Protein AF-A0A151JLS7-F1 (afdb_monomer_lite)

pLDDT: mean 84.18, std 15.26, range [29.48, 98.56]

Sequence (219 aa):
VNKLPIDERISISNHSIPVLNNLASCSLHCTEVDRSLLQLAKDTRVFLRDMNDRVIFTRADKGNVTVALDRQMYISKVNMAALVSSVSYILDVFNSQHSRLQFTMEVGGDRLNFLDVTVIRDNELIEFDWYHKPTFSGRYLNFWSQHTVSQKIGTIAGLVDRVILLSIPKFHFDNLCFVINVLLENDYPLSFIFENINNRLKNIIMARRRGLLVIIALI

Radius of gyration: 26.53 Å; chains: 1; bounding box: 83×54×56 Å

Foldseek 3Di:
DDDDDPVVVVVCCVVVVVVVVVVVVPPVPCPPVNVVVVVVVVVVVVVCVVCVQFWDWDQDPDDRDIDIDGPVVVVVVVVCCVPPVNVVVVQVVVCVPDVVDHDDDDDDDQWDDDDQWIWGNDPPDTFIAGDDDPPDDLDDQAPPDPDDVVVVLVRLLVQLCCLVPGGDPVCSVVSLVVSLVSNVVSVDDNVNNVVSSVVSVVVVVVVVVVVVVVVVVVD

Organism: NCBI:txid471704

Structure (mmCIF, N/CA/C/O backbone):
data_AF-A0A151JLS7-F1
#
_entry.id   AF-A0A151JLS7-F1
#
loop_
_atom_site.group_PDB
_atom_site.id
_atom_site.type_symbol
_atom_site.label_atom_id
_atom_site.label_alt_id
_atom_site.label_comp_id
_atom_site.label_asym_id
_atom_site.label_entity_id
_atom_site.label_seq_id
_atom_site.pdbx_PDB_ins_code
_atom_site.Cartn_x
_atom_site.Cartn_y
_atom_site.Cartn_z
_atom_site.occupancy
_atom_site.B_iso_or_equiv
_atom_site.auth_seq_id
_atom_site.auth_comp_id
_atom_site.auth_asym_id
_atom_site.auth_atom_id
_atom_site.pdbx_PDB_model_num
ATOM 1 N N . VAL A 1 1 ? 41.051 -1.445 9.753 1.00 44.53 1 VAL A N 1
ATOM 2 C CA . VAL A 1 1 ? 40.326 -0.343 9.076 1.00 44.53 1 VAL A CA 1
ATOM 3 C C . VAL A 1 1 ? 41.363 0.621 8.530 1.00 44.53 1 VAL A C 1
ATOM 5 O O . VAL A 1 1 ? 42.102 1.198 9.322 1.00 44.53 1 VAL A O 1
ATOM 8 N N . ASN A 1 2 ? 41.496 0.702 7.203 1.00 54.53 2 ASN A N 1
ATOM 9 C CA . ASN A 1 2 ? 42.541 1.492 6.554 1.00 54.53 2 ASN A CA 1
ATOM 10 C C . ASN A 1 2 ? 42.285 2.980 6.775 1.00 54.53 2 ASN A C 1
ATOM 12 O O . ASN A 1 2 ? 41.279 3.545 6.357 1.00 54.53 2 ASN A O 1
ATOM 16 N N . LYS A 1 3 ? 43.208 3.582 7.510 1.00 63.84 3 LYS A N 1
ATOM 17 C CA . LYS A 1 3 ? 43.247 4.994 7.848 1.00 63.84 3 LYS A CA 1
ATOM 18 C C . LYS A 1 3 ? 43.647 5.751 6.569 1.00 63.84 3 LYS A C 1
ATOM 20 O O . LYS A 1 3 ? 44.697 5.444 6.019 1.00 63.84 3 LYS A O 1
ATOM 25 N N . LEU A 1 4 ? 42.825 6.702 6.104 1.00 71.62 4 LEU A N 1
ATOM 26 C CA . LEU A 1 4 ? 43.073 7.492 4.879 1.00 71.62 4 LEU A CA 1
ATOM 27 C C . LEU A 1 4 ? 44.498 8.092 4.852 1.00 71.62 4 LEU A C 1
ATOM 29 O O . LEU A 1 4 ? 45.003 8.433 5.928 1.00 71.62 4 LEU A O 1
ATOM 33 N N . PRO A 1 5 ? 45.146 8.251 3.689 1.00 83.38 5 PRO A N 1
ATOM 34 C CA . PRO A 1 5 ? 46.442 8.927 3.575 1.00 83.38 5 PRO A CA 1
ATOM 35 C C . PRO A 1 5 ? 46.438 10.304 4.259 1.00 83.38 5 PRO A C 1
ATOM 37 O O . PRO A 1 5 ? 45.412 10.988 4.283 1.00 83.38 5 PRO A O 1
ATOM 40 N N . ILE A 1 6 ? 47.563 10.702 4.866 1.00 79.50 6 ILE A N 1
ATOM 41 C CA . ILE A 1 6 ? 47.672 11.969 5.619 1.00 79.50 6 ILE A CA 1
ATOM 42 C C . ILE A 1 6 ? 47.308 13.168 4.737 1.00 79.50 6 ILE A C 1
ATOM 44 O O . ILE A 1 6 ? 46.572 14.051 5.169 1.00 79.50 6 ILE A O 1
ATOM 48 N N . ASP A 1 7 ? 47.747 13.136 3.489 1.00 80.31 7 ASP A N 1
ATOM 49 C CA . ASP A 1 7 ? 47.612 14.217 2.517 1.00 80.31 7 ASP A CA 1
ATOM 50 C C . ASP A 1 7 ? 46.134 14.455 2.167 1.00 80.31 7 ASP A C 1
ATOM 52 O O . ASP A 1 7 ? 45.655 15.590 2.140 1.00 80.31 7 ASP A O 1
ATOM 56 N N . GLU A 1 8 ? 45.368 13.370 2.018 1.00 76.88 8 GLU A N 1
ATOM 57 C CA . GLU A 1 8 ? 43.921 13.421 1.803 1.00 76.88 8 GLU A CA 1
ATOM 58 C C . GLU A 1 8 ? 43.179 13.932 3.041 1.00 76.88 8 GLU A C 1
ATOM 60 O O . GLU A 1 8 ? 42.250 14.726 2.917 1.00 76.88 8 GLU A O 1
ATOM 65 N N . ARG A 1 9 ? 43.601 13.550 4.253 1.00 74.81 9 ARG A N 1
ATOM 66 C CA . ARG A 1 9 ? 42.980 14.061 5.490 1.00 74.81 9 ARG A CA 1
ATOM 67 C C . ARG A 1 9 ? 43.246 15.540 5.719 1.00 74.81 9 ARG A C 1
ATOM 69 O O . ARG A 1 9 ? 42.362 16.234 6.224 1.00 74.81 9 ARG A O 1
ATOM 76 N N . ILE A 1 10 ? 44.435 16.014 5.356 1.00 78.94 10 ILE A N 1
ATOM 77 C CA . ILE A 1 10 ? 44.791 17.433 5.409 1.00 78.94 10 ILE A CA 1
ATOM 78 C C . ILE A 1 10 ? 43.960 18.198 4.379 1.00 78.94 10 ILE A C 1
ATOM 80 O O . ILE A 1 10 ? 43.354 19.206 4.725 1.00 78.94 10 ILE A O 1
ATOM 84 N N . SER A 1 11 ? 43.849 17.684 3.151 1.00 82.25 11 SER A N 1
ATOM 85 C CA . SER A 1 11 ? 43.014 18.280 2.101 1.00 82.25 11 SER A CA 1
ATOM 86 C C . SER A 1 11 ? 41.542 18.374 2.518 1.00 82.25 11 SER A C 1
ATOM 88 O O . SER A 1 11 ? 40.943 19.448 2.451 1.00 82.25 11 SER A O 1
ATOM 90 N N . ILE A 1 12 ? 40.983 17.284 3.059 1.00 77.62 12 ILE A N 1
ATOM 91 C CA . ILE A 1 12 ? 39.609 17.248 3.573 1.00 77.62 12 ILE A CA 1
ATOM 92 C C . ILE A 1 12 ? 39.439 18.263 4.700 1.00 77.62 12 ILE A C 1
ATOM 94 O O . ILE A 1 12 ? 38.499 19.050 4.651 1.00 77.62 12 ILE A O 1
ATOM 98 N N . SER A 1 13 ? 40.340 18.292 5.686 1.00 75.19 13 SER A N 1
ATOM 99 C CA . SER A 1 13 ? 40.274 19.249 6.802 1.00 75.19 13 SER A CA 1
ATOM 100 C C . SER A 1 13 ? 40.328 20.693 6.304 1.00 75.19 13 SER A C 1
ATOM 102 O O . SER A 1 13 ? 39.493 21.507 6.683 1.00 75.19 13 SER A O 1
ATOM 104 N N . ASN A 1 14 ? 41.238 20.996 5.379 1.00 80.06 14 ASN A N 1
ATOM 105 C CA . ASN A 1 14 ? 41.402 22.335 4.821 1.00 80.06 14 ASN A CA 1
ATOM 106 C C . ASN A 1 14 ? 40.185 22.795 4.006 1.00 80.06 14 ASN A C 1
ATOM 108 O O . ASN A 1 14 ? 39.904 23.989 3.974 1.00 80.06 14 ASN A O 1
ATOM 112 N N . HIS A 1 15 ? 39.449 21.877 3.373 1.00 79.25 15 HIS A N 1
ATOM 113 C CA . HIS A 1 15 ? 38.218 22.202 2.644 1.00 79.25 15 HIS A CA 1
ATOM 114 C C . HIS A 1 15 ? 36.977 22.259 3.540 1.00 79.25 15 HIS A C 1
ATOM 116 O O . HIS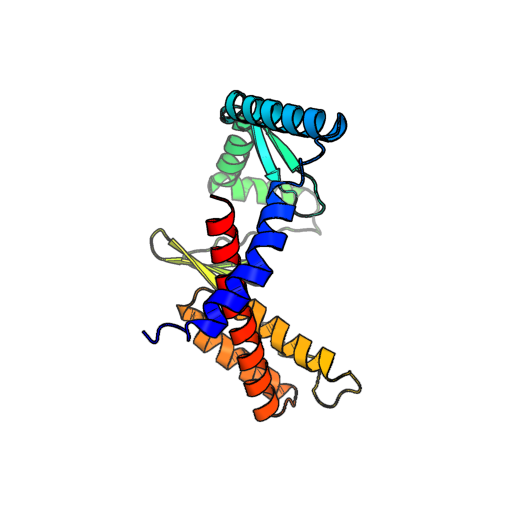 A 1 15 ? 36.088 23.080 3.326 1.00 79.25 15 HIS A O 1
ATOM 122 N N . SER A 1 16 ? 36.897 21.389 4.545 1.00 74.38 16 SER A N 1
ATOM 123 C CA . SER A 1 16 ? 35.709 21.257 5.394 1.00 74.38 16 SER A CA 1
ATOM 124 C C . SER A 1 16 ? 35.690 22.250 6.551 1.00 74.38 16 SER A C 1
ATOM 126 O O . SER A 1 16 ? 34.618 22.754 6.877 1.00 74.38 16 SER A O 1
ATOM 128 N N . ILE A 1 17 ? 36.843 22.608 7.128 1.00 77.44 17 ILE A N 1
ATOM 129 C CA . ILE A 1 17 ? 36.923 23.569 8.239 1.00 77.44 17 ILE A CA 1
ATOM 130 C C . ILE A 1 17 ? 36.352 24.948 7.862 1.00 77.44 17 ILE A C 1
ATOM 132 O O . ILE A 1 17 ? 35.554 25.463 8.638 1.00 77.44 17 ILE A O 1
ATOM 136 N N . PRO A 1 18 ? 36.649 25.551 6.694 1.00 75.94 18 PRO A N 1
ATOM 137 C CA . PRO A 1 18 ? 36.047 26.828 6.302 1.00 75.94 18 PRO A CA 1
ATOM 138 C C . PRO A 1 18 ? 34.531 26.745 6.095 1.00 75.94 18 PRO A C 1
ATOM 140 O O . PRO A 1 18 ? 33.821 27.688 6.423 1.00 75.94 18 PRO A O 1
ATOM 143 N N . VAL A 1 19 ? 34.023 25.620 5.579 1.00 73.25 19 VAL A N 1
ATOM 144 C CA . VAL A 1 19 ? 32.582 25.393 5.366 1.00 73.25 19 VAL A CA 1
ATOM 145 C C . VAL A 1 19 ? 31.857 25.218 6.700 1.00 73.25 19 VAL A C 1
ATOM 147 O O . VAL A 1 19 ? 30.816 25.830 6.918 1.00 73.25 19 VAL A O 1
ATOM 150 N N . LEU A 1 20 ? 32.428 24.430 7.614 1.00 70.94 20 LEU A N 1
ATOM 151 C CA . LEU A 1 20 ? 31.899 24.223 8.963 1.00 70.94 20 LEU A CA 1
ATOM 152 C C . LEU A 1 20 ? 31.971 25.500 9.799 1.00 70.94 20 LEU A C 1
ATOM 154 O O . LEU A 1 20 ? 31.007 25.838 10.480 1.00 70.94 20 LEU A O 1
ATOM 158 N N . ASN A 1 21 ? 33.074 26.243 9.700 1.00 69.19 21 ASN A N 1
ATOM 159 C CA . ASN A 1 21 ? 33.205 27.535 10.356 1.00 69.19 21 ASN A CA 1
ATOM 160 C C . ASN A 1 21 ? 32.227 28.546 9.768 1.00 69.19 21 ASN A C 1
ATOM 162 O O . ASN A 1 21 ? 31.627 29.250 10.557 1.00 69.19 21 ASN A O 1
ATOM 166 N N . ASN A 1 22 ? 31.981 28.569 8.451 1.00 64.62 22 ASN A N 1
ATOM 167 C CA . ASN A 1 22 ? 30.927 29.404 7.861 1.00 64.62 22 ASN A CA 1
ATOM 168 C C . ASN A 1 22 ? 29.521 28.994 8.314 1.00 64.62 22 ASN A C 1
ATOM 170 O O . ASN A 1 22 ? 28.693 29.864 8.534 1.00 64.62 22 ASN A O 1
ATOM 174 N N . LEU A 1 23 ? 29.239 27.702 8.497 1.00 60.53 23 LEU A N 1
ATOM 175 C CA . LEU A 1 23 ? 27.959 27.233 9.048 1.00 60.53 23 LEU A CA 1
ATOM 176 C C . LEU A 1 23 ? 27.781 27.626 10.522 1.00 60.53 23 LEU A C 1
ATOM 178 O O . LEU A 1 23 ? 26.672 27.945 10.936 1.00 60.53 23 LEU A O 1
ATOM 182 N N . ALA A 1 24 ? 28.862 27.615 11.306 1.00 59.28 24 ALA A N 1
ATOM 183 C CA . ALA A 1 24 ? 28.855 28.013 12.713 1.00 59.28 24 ALA A CA 1
ATOM 184 C C . ALA A 1 24 ? 28.931 29.541 12.911 1.00 59.28 24 ALA A C 1
ATOM 186 O O . ALA A 1 24 ? 28.412 30.061 13.896 1.00 59.28 24 ALA A O 1
ATOM 187 N N . SER A 1 25 ? 29.575 30.261 11.985 1.00 54.53 25 SER A N 1
ATOM 188 C CA . SER A 1 25 ? 29.709 31.722 11.962 1.00 54.53 25 SER A CA 1
ATOM 189 C C . SER A 1 25 ? 28.617 32.407 11.154 1.00 54.53 25 SER A C 1
ATOM 191 O O . SER A 1 25 ? 28.509 33.633 11.210 1.00 54.53 25 SER A O 1
ATOM 193 N N . CYS A 1 26 ? 27.780 31.648 10.439 1.00 50.06 26 CYS A N 1
ATOM 194 C CA . CYS A 1 26 ? 26.399 32.030 10.226 1.00 50.06 26 CYS A CA 1
ATOM 195 C C . CYS A 1 26 ? 25.822 32.206 11.626 1.00 50.06 26 CYS A C 1
ATOM 197 O O . CYS A 1 26 ? 25.285 31.274 12.223 1.00 50.06 26 CYS A O 1
ATOM 199 N N . SER A 1 27 ? 25.924 33.426 12.159 1.00 53.22 27 SER A N 1
ATOM 200 C CA . SER A 1 27 ? 24.904 33.886 13.071 1.00 53.22 27 SER A CA 1
ATOM 201 C C . SER A 1 27 ? 23.613 33.559 12.338 1.00 53.22 27 SER A C 1
ATOM 203 O O . SER A 1 27 ? 23.359 34.065 11.244 1.00 53.22 27 SER A O 1
ATOM 205 N N . LEU A 1 28 ? 22.855 32.591 12.857 1.00 55.06 28 LEU A N 1
ATOM 206 C CA . LEU A 1 28 ? 21.444 32.504 12.542 1.00 55.06 28 LEU A CA 1
ATOM 207 C C . LEU A 1 28 ? 20.978 33.921 12.803 1.00 55.06 28 LEU A C 1
ATOM 209 O O . LEU A 1 28 ? 20.945 34.348 13.961 1.00 55.06 28 LEU A O 1
ATOM 213 N N . HIS A 1 29 ? 20.805 34.696 11.736 1.00 52.62 29 HIS A N 1
ATOM 214 C CA . HIS A 1 29 ? 20.367 36.064 11.838 1.00 52.62 29 HIS A CA 1
ATOM 215 C C . HIS A 1 29 ? 18.919 35.893 12.249 1.00 52.62 29 HIS A C 1
ATOM 217 O O . HIS A 1 29 ? 18.042 35.773 11.408 1.00 52.62 29 HIS A O 1
ATOM 223 N N . CYS A 1 30 ? 18.721 35.695 13.552 1.00 56.03 30 CYS A N 1
ATOM 224 C CA . CYS A 1 30 ? 17.456 35.363 14.153 1.00 56.03 30 CYS A CA 1
ATOM 225 C C . CYS A 1 30 ? 16.689 36.662 14.053 1.00 56.03 30 CYS A C 1
ATOM 227 O O . CYS A 1 30 ? 16.862 37.581 14.863 1.00 56.03 30 CYS A O 1
ATOM 229 N N . THR A 1 31 ? 15.973 36.775 12.942 1.00 74.88 31 THR A N 1
ATOM 230 C CA . THR A 1 31 ? 15.123 37.905 12.649 1.00 74.88 31 THR A CA 1
ATOM 231 C C . THR A 1 31 ? 14.108 38.021 13.782 1.00 74.88 31 THR A C 1
ATOM 233 O O . THR A 1 31 ? 13.887 37.083 14.557 1.00 74.88 31 THR A O 1
ATOM 236 N N . GLU A 1 32 ? 13.469 39.176 13.923 1.00 79.19 32 GLU A N 1
ATOM 237 C CA . GLU A 1 32 ? 12.375 39.295 14.893 1.00 79.19 32 GLU A CA 1
ATOM 238 C C . GLU A 1 32 ? 11.287 38.236 14.648 1.00 79.19 32 GLU A C 1
ATOM 240 O O . GLU A 1 32 ? 10.713 37.712 15.603 1.00 79.19 32 GLU A O 1
ATOM 245 N N . VAL A 1 33 ? 11.099 37.838 13.383 1.00 79.06 33 VAL A N 1
ATOM 246 C CA . VAL A 1 33 ? 10.224 36.732 12.979 1.00 79.06 33 VAL A CA 1
ATOM 247 C C . VAL A 1 33 ? 10.700 35.405 13.569 1.00 79.06 33 VAL A C 1
ATOM 249 O O . VAL A 1 33 ? 9.903 34.704 14.183 1.00 79.06 33 VAL A O 1
ATOM 252 N N . ASP A 1 34 ? 11.987 35.073 13.472 1.00 78.00 34 ASP A N 1
ATOM 253 C CA . ASP A 1 34 ? 12.523 33.820 14.022 1.00 78.00 34 ASP A CA 1
ATOM 254 C C . ASP A 1 34 ? 12.398 33.758 15.548 1.00 78.00 34 ASP A C 1
ATOM 256 O O . ASP A 1 34 ? 12.033 32.718 16.098 1.00 78.00 34 ASP A O 1
ATOM 260 N N . ARG A 1 35 ? 12.641 34.873 16.253 1.00 80.81 35 ARG A N 1
ATOM 261 C CA . ARG A 1 35 ? 12.417 34.929 17.710 1.00 80.81 35 ARG A CA 1
ATOM 262 C C . ARG A 1 35 ? 10.947 34.751 18.053 1.00 80.81 35 ARG A C 1
ATOM 264 O O . ARG A 1 35 ? 10.640 34.038 19.005 1.00 80.81 35 ARG A O 1
ATOM 271 N N . SER A 1 36 ? 10.056 35.371 17.280 1.00 87.50 36 SER A N 1
ATOM 272 C CA . SER A 1 36 ? 8.612 35.219 17.447 1.00 87.50 36 SER A CA 1
ATOM 273 C C . SER A 1 36 ? 8.185 33.766 17.234 1.00 87.50 36 SER A C 1
ATOM 275 O O . SER A 1 36 ? 7.510 33.197 18.086 1.00 87.50 36 SER A O 1
ATOM 277 N N . LEU A 1 37 ? 8.668 33.115 16.173 1.00 83.38 37 LEU A N 1
ATOM 278 C CA . LEU A 1 37 ? 8.404 31.703 15.890 1.00 83.38 37 LEU A CA 1
ATOM 279 C C . LEU A 1 37 ? 8.951 30.776 16.982 1.00 83.38 37 LEU A C 1
ATOM 281 O O . LEU A 1 37 ? 8.256 29.857 17.411 1.00 83.38 37 LEU A O 1
ATOM 285 N N . LEU A 1 38 ? 10.168 31.024 17.474 1.00 82.56 38 LEU A N 1
ATOM 286 C CA . LEU A 1 38 ? 10.755 30.261 18.579 1.00 82.56 38 LEU A CA 1
ATOM 287 C C . LEU A 1 38 ? 9.957 30.429 19.873 1.00 82.56 38 LEU A C 1
ATOM 289 O O . LEU A 1 38 ? 9.787 29.459 20.615 1.00 82.56 38 LEU A O 1
ATOM 293 N N . GLN A 1 39 ? 9.467 31.637 20.149 1.00 89.12 39 GLN A N 1
ATOM 294 C CA . GLN A 1 39 ? 8.625 31.892 21.311 1.00 89.12 39 GLN A CA 1
ATOM 295 C C . GLN A 1 39 ? 7.274 31.185 21.172 1.00 89.12 39 GLN A C 1
ATOM 297 O O . GLN A 1 39 ? 6.899 30.429 22.062 1.00 89.12 39 GLN A O 1
ATOM 302 N N . LEU A 1 40 ? 6.616 31.304 20.016 1.00 87.62 40 LEU A N 1
ATOM 303 C CA . LEU A 1 40 ? 5.377 30.585 19.710 1.00 87.62 40 LEU A CA 1
ATOM 304 C C . LEU A 1 40 ? 5.548 29.066 19.841 1.00 87.62 40 LEU A C 1
ATOM 306 O O . LEU A 1 40 ? 4.674 28.390 20.381 1.00 87.62 40 LEU A O 1
ATOM 310 N N . ALA A 1 41 ? 6.680 28.514 19.400 1.00 85.88 41 ALA A N 1
ATOM 311 C CA . ALA A 1 41 ? 6.980 27.093 19.548 1.00 85.88 41 ALA A CA 1
ATOM 312 C C . ALA A 1 41 ? 7.138 26.681 21.023 1.00 85.88 41 ALA A C 1
ATOM 314 O O . ALA A 1 41 ? 6.630 25.630 21.429 1.00 85.88 41 ALA A O 1
ATOM 315 N N . LYS A 1 42 ? 7.809 27.505 21.843 1.00 89.62 42 LYS A N 1
ATOM 316 C CA . LYS A 1 42 ? 7.925 27.282 23.295 1.00 89.62 42 LYS A CA 1
ATOM 317 C C . LYS A 1 42 ? 6.559 27.330 23.973 1.00 89.62 42 LYS A C 1
ATOM 319 O O . LYS A 1 42 ? 6.227 26.403 24.711 1.00 89.62 42 LYS A O 1
ATOM 324 N N . ASP A 1 43 ? 5.766 28.353 23.676 1.00 91.12 43 ASP A N 1
ATOM 325 C CA . ASP A 1 43 ? 4.436 28.551 24.253 1.00 91.12 43 ASP A CA 1
ATOM 326 C C . ASP A 1 43 ? 3.499 27.404 23.861 1.00 91.12 43 ASP A C 1
ATOM 328 O O . ASP A 1 43 ? 2.806 26.844 24.707 1.00 91.12 43 ASP A O 1
ATOM 332 N N . THR A 1 44 ? 3.566 26.958 22.604 1.00 85.69 44 THR A N 1
ATOM 333 C CA . THR A 1 44 ? 2.820 25.788 22.120 1.00 85.69 44 THR A CA 1
ATOM 334 C C . THR A 1 44 ? 3.213 24.525 22.881 1.00 85.69 44 THR A C 1
ATOM 336 O O . THR A 1 44 ? 2.350 23.745 23.271 1.00 85.69 44 THR A O 1
ATOM 339 N N . ARG A 1 45 ? 4.507 24.304 23.146 1.00 84.88 45 ARG A N 1
ATOM 340 C CA . ARG A 1 45 ? 4.965 23.129 23.902 1.00 84.88 45 ARG A CA 1
ATOM 341 C C . ARG A 1 45 ? 4.458 23.140 25.345 1.00 84.88 45 ARG A C 1
ATOM 343 O O . ARG A 1 45 ? 4.094 22.085 25.862 1.00 84.88 45 ARG A O 1
ATOM 350 N N . VAL A 1 46 ? 4.433 24.311 25.981 1.00 89.69 46 VAL A N 1
ATOM 351 C CA . VAL A 1 46 ? 3.862 24.496 27.324 1.00 89.69 46 VAL A CA 1
ATOM 352 C C . VAL A 1 46 ? 2.363 24.214 27.299 1.00 89.69 46 VAL A C 1
ATOM 354 O O . VAL A 1 46 ? 1.894 23.360 28.043 1.00 89.69 46 VAL A O 1
ATOM 357 N N . PHE A 1 47 ? 1.639 24.832 26.369 1.00 87.75 47 PHE A N 1
ATOM 358 C CA . PHE A 1 47 ? 0.208 24.624 26.176 1.00 87.75 47 PHE A CA 1
ATOM 359 C C . PHE A 1 47 ? -0.154 23.146 25.960 1.00 87.75 47 PHE A C 1
ATOM 361 O O . PHE A 1 47 ? -1.055 22.629 26.615 1.00 87.75 47 PHE A O 1
ATOM 368 N N . LEU A 1 48 ? 0.573 22.438 25.088 1.00 82.94 48 LEU A N 1
ATOM 369 C CA . LEU A 1 48 ? 0.342 21.015 24.818 1.00 82.94 48 LEU A CA 1
ATOM 370 C C . LEU A 1 48 ? 0.569 20.145 26.056 1.00 82.94 48 LEU A C 1
ATOM 372 O O . LEU A 1 48 ? -0.169 19.188 26.276 1.00 82.94 48 LEU A O 1
ATOM 376 N N . ARG A 1 49 ? 1.579 20.474 26.868 1.00 84.62 49 ARG A N 1
ATOM 377 C CA . ARG A 1 49 ? 1.841 19.774 28.128 1.00 84.62 49 ARG A CA 1
ATOM 378 C C . ARG A 1 49 ? 0.705 20.007 29.121 1.00 84.62 49 ARG A C 1
ATOM 380 O O . ARG A 1 49 ? 0.218 19.050 29.714 1.00 84.62 49 ARG A O 1
ATOM 387 N N . ASP A 1 50 ? 0.275 21.253 29.270 1.00 87.00 50 ASP A N 1
ATOM 388 C CA . ASP A 1 50 ? -0.730 21.641 30.259 1.00 87.00 50 ASP A CA 1
ATOM 389 C C . ASP A 1 50 ? -2.143 21.147 29.867 1.00 87.00 50 ASP A C 1
ATOM 391 O O . ASP A 1 50 ? -2.980 20.894 30.732 1.00 87.00 50 ASP A O 1
ATOM 395 N N . MET A 1 51 ? -2.408 20.946 28.568 1.00 82.88 51 MET A N 1
ATOM 396 C CA . MET A 1 51 ? -3.676 20.415 28.043 1.00 82.88 51 MET A CA 1
ATOM 397 C C . MET A 1 51 ? -3.682 18.910 27.748 1.00 82.88 51 MET A C 1
ATOM 399 O O . MET A 1 51 ? -4.697 18.410 27.258 1.00 82.88 51 MET A O 1
ATOM 403 N N . ASN A 1 52 ? -2.608 18.174 28.046 1.00 78.31 52 ASN A N 1
ATOM 404 C CA . ASN A 1 52 ? -2.462 16.771 27.641 1.00 78.31 52 ASN A CA 1
ATOM 405 C C . ASN A 1 52 ? -3.634 15.877 28.100 1.00 78.31 52 ASN A C 1
ATOM 407 O O . ASN A 1 52 ? -4.060 14.983 27.370 1.00 78.31 52 ASN A O 1
ATOM 411 N N . ASP A 1 53 ? -4.223 16.162 29.262 1.00 81.62 53 ASP A N 1
ATOM 412 C CA . ASP A 1 53 ? -5.341 15.379 29.803 1.00 81.62 53 ASP A CA 1
ATOM 413 C C . ASP A 1 53 ? -6.717 15.809 29.269 1.00 81.62 53 ASP A C 1
ATOM 415 O O . ASP A 1 53 ? -7.702 15.098 29.458 1.00 81.62 53 ASP A O 1
ATOM 419 N N . ARG A 1 54 ? -6.807 16.949 28.572 1.00 87.31 54 ARG A N 1
ATOM 420 C CA . ARG A 1 54 ? -8.076 17.518 28.086 1.00 87.31 54 ARG A CA 1
ATOM 421 C C . ARG A 1 54 ? -8.230 17.456 26.578 1.00 87.31 54 ARG A C 1
ATOM 423 O O . ARG A 1 54 ? -9.338 17.249 26.104 1.00 87.31 54 ARG A O 1
ATOM 430 N N . VAL A 1 55 ? -7.150 17.634 25.821 1.00 87.56 55 VAL A N 1
ATOM 431 C CA . VAL A 1 55 ? -7.212 17.754 24.360 1.00 87.56 55 VAL A CA 1
ATOM 432 C C . VAL A 1 55 ? -6.228 16.793 23.704 1.00 87.56 55 VAL A C 1
ATOM 434 O O . VAL A 1 55 ? -5.061 16.718 24.077 1.00 87.56 55 VAL A O 1
ATOM 437 N N . ILE A 1 56 ? -6.704 16.062 22.701 1.00 86.88 56 ILE A N 1
ATOM 438 C CA . ILE A 1 56 ? -5.895 15.242 21.804 1.00 86.88 56 ILE A CA 1
ATOM 439 C C . ILE A 1 56 ? -5.685 16.023 20.510 1.00 86.88 56 ILE A C 1
ATOM 441 O O . ILE A 1 56 ? -6.646 16.443 19.868 1.00 86.88 56 ILE A O 1
ATOM 445 N N . PHE A 1 57 ? -4.430 16.153 20.090 1.00 86.25 57 PHE A N 1
ATOM 446 C CA . PHE A 1 57 ? -4.080 16.675 18.773 1.00 86.25 57 PHE A CA 1
ATOM 447 C C . PHE A 1 57 ? -3.707 15.517 17.845 1.00 86.25 57 PHE A C 1
ATOM 449 O O . PHE A 1 57 ? -2.813 14.731 18.154 1.00 86.25 57 PHE A O 1
ATOM 456 N N . THR A 1 58 ? -4.381 15.414 16.702 1.00 84.62 58 THR A N 1
ATOM 457 C CA . THR A 1 58 ? -4.079 14.435 15.646 1.00 84.62 58 THR A CA 1
ATOM 458 C C . THR A 1 58 ? -3.805 15.151 14.333 1.00 84.62 58 THR A C 1
ATOM 460 O O . THR A 1 58 ? -4.289 16.258 14.098 1.00 84.62 58 THR A O 1
ATOM 463 N N . ARG A 1 59 ? -3.009 14.535 13.459 1.00 81.94 59 ARG A N 1
ATOM 464 C CA . ARG A 1 59 ? -2.883 15.024 12.084 1.00 81.94 59 ARG A CA 1
ATOM 465 C C . ARG A 1 59 ? -4.148 14.670 11.315 1.00 81.94 59 ARG A C 1
ATOM 467 O O . ARG A 1 59 ? -4.630 13.545 11.426 1.00 81.94 59 ARG A O 1
ATOM 474 N N . ALA A 1 60 ? -4.662 15.616 10.538 1.00 80.69 60 ALA A N 1
ATOM 475 C CA . ALA A 1 60 ? -5.703 15.311 9.573 1.00 80.69 60 ALA A CA 1
ATOM 476 C C . ALA A 1 60 ? -5.147 14.379 8.483 1.00 80.69 60 ALA A C 1
ATOM 478 O O . ALA A 1 60 ? -3.980 14.481 8.107 1.00 80.69 60 ALA A O 1
ATOM 479 N N . ASP A 1 61 ? -6.002 13.505 7.952 1.00 66.75 61 ASP A N 1
ATOM 480 C CA . ASP A 1 61 ? -5.668 12.622 6.824 1.00 66.75 61 ASP A CA 1
ATOM 481 C C . ASP A 1 61 ? -5.309 13.419 5.553 1.00 66.75 61 ASP A C 1
ATOM 483 O O . ASP A 1 61 ? -4.456 13.015 4.765 1.00 66.75 61 ASP A O 1
ATOM 487 N N . LYS A 1 62 ? -5.922 14.601 5.367 1.00 72.75 62 LYS A N 1
ATOM 488 C CA . LYS A 1 62 ? -5.706 15.465 4.198 1.00 72.75 62 LYS A CA 1
ATOM 489 C C . LYS A 1 62 ? -5.350 16.893 4.599 1.00 72.75 62 LYS A C 1
ATOM 491 O O . LYS A 1 62 ? -6.094 17.551 5.322 1.00 72.75 62 LYS A O 1
ATOM 496 N N . GLY A 1 63 ? -4.247 17.384 4.034 1.00 57.66 63 GLY A N 1
ATOM 497 C CA . GLY A 1 63 ? -3.742 18.744 4.231 1.00 57.66 63 GLY A CA 1
ATOM 498 C C . GLY A 1 63 ? -2.806 18.879 5.435 1.00 57.66 63 GLY A C 1
ATOM 499 O O . GLY A 1 63 ? -2.786 18.041 6.330 1.00 57.66 63 GLY A O 1
ATOM 500 N N . ASN A 1 64 ? -2.022 19.960 5.462 1.00 76.62 64 ASN A N 1
ATOM 501 C CA . ASN A 1 64 ? -1.148 20.322 6.587 1.00 76.62 64 ASN A CA 1
ATOM 502 C C . ASN A 1 64 ? -1.969 20.888 7.763 1.00 76.62 64 ASN A C 1
ATOM 504 O O . ASN A 1 64 ? -1.732 22.002 8.223 1.00 76.62 64 ASN A O 1
ATOM 508 N N . VAL A 1 65 ? -2.982 20.140 8.201 1.00 82.88 65 VAL A N 1
ATOM 509 C CA . VAL A 1 65 ? -3.960 20.545 9.213 1.00 82.88 65 VAL A CA 1
ATOM 510 C C . VAL A 1 65 ? -3.850 19.624 10.425 1.00 82.88 65 VAL A C 1
ATOM 512 O O . VAL A 1 65 ? -3.704 18.406 10.299 1.00 82.88 65 VAL A O 1
ATOM 515 N N . THR A 1 66 ? -3.953 20.216 11.610 1.00 82.69 66 THR A N 1
ATOM 516 C CA . THR A 1 66 ? -4.020 19.501 12.887 1.00 82.69 66 THR A CA 1
ATOM 517 C C . THR A 1 66 ? -5.441 19.599 13.431 1.00 82.69 66 THR A C 1
ATOM 519 O O . THR A 1 66 ? -6.013 20.685 13.478 1.00 82.69 66 THR A O 1
ATOM 522 N N . VAL A 1 67 ? -6.005 18.471 13.854 1.00 85.44 67 VAL A N 1
ATOM 523 C CA . VAL A 1 67 ? -7.324 18.387 14.486 1.00 85.44 67 VAL A CA 1
ATOM 524 C C . VAL A 1 67 ? -7.140 18.312 15.997 1.00 85.44 67 VAL A C 1
ATOM 526 O O . VAL A 1 67 ? -6.402 17.457 16.487 1.00 85.44 67 VAL A O 1
ATOM 529 N N . ALA A 1 68 ? -7.821 19.193 16.726 1.00 87.75 68 ALA A N 1
ATOM 530 C CA . ALA A 1 68 ? -7.899 19.174 18.182 1.00 87.75 68 ALA A CA 1
ATOM 531 C C . ALA A 1 68 ? -9.239 18.564 18.614 1.00 87.75 68 ALA A C 1
ATOM 533 O O . ALA A 1 68 ? -10.292 18.984 18.136 1.00 87.75 68 ALA A O 1
ATOM 534 N N . LEU A 1 69 ? -9.207 17.576 19.503 1.00 88.62 69 LEU A N 1
ATOM 535 C CA . LEU A 1 69 ? -10.380 16.849 19.986 1.00 88.62 69 LEU A CA 1
ATOM 536 C C . LEU A 1 69 ? -10.398 16.858 21.511 1.00 88.62 69 LEU A C 1
ATOM 538 O O . LEU A 1 69 ? -9.357 16.658 22.128 1.00 88.62 69 LEU A O 1
ATOM 542 N N . ASP A 1 70 ? -11.568 17.023 22.127 1.00 91.94 70 ASP A N 1
ATOM 543 C CA . ASP A 1 70 ? -11.707 16.773 23.565 1.00 91.94 70 ASP A CA 1
ATOM 544 C C . ASP A 1 70 ? -11.399 15.297 23.869 1.00 91.94 70 ASP A C 1
ATOM 546 O O . ASP A 1 70 ? -11.975 14.383 23.270 1.00 91.94 70 ASP A O 1
ATOM 550 N N . ARG A 1 71 ? -10.458 15.071 24.786 1.00 87.38 71 ARG A N 1
ATOM 551 C CA . ARG A 1 71 ? -9.895 13.759 25.104 1.00 87.38 71 ARG A CA 1
ATOM 552 C C . ARG A 1 71 ? -10.954 12.826 25.671 1.00 87.38 71 ARG A C 1
ATOM 554 O O . ARG A 1 71 ? -11.069 11.686 25.221 1.00 87.38 71 ARG A O 1
ATOM 561 N N . GLN A 1 72 ? -11.731 13.306 26.638 1.00 89.25 72 GLN A N 1
ATOM 562 C CA . GLN A 1 72 ? -12.706 12.480 27.340 1.00 89.25 72 GLN A CA 1
ATOM 563 C C . GLN A 1 72 ? -13.874 12.112 26.424 1.00 89.25 72 GLN A C 1
ATOM 565 O O . GLN A 1 72 ? -14.320 10.963 26.413 1.00 89.25 72 GLN A O 1
ATOM 570 N N . MET A 1 73 ? -14.342 13.063 25.614 1.00 87.38 73 MET A N 1
ATOM 571 C CA . MET A 1 73 ? -15.377 12.832 24.613 1.00 87.38 73 MET A CA 1
ATOM 572 C C . MET A 1 73 ? -14.899 11.881 23.511 1.00 87.38 73 MET A C 1
ATOM 574 O O . MET A 1 73 ? -15.664 11.026 23.069 1.00 87.38 73 MET A O 1
ATOM 578 N N . TYR A 1 74 ? -13.649 12.001 23.060 1.00 85.88 74 TYR A N 1
ATOM 579 C CA . TYR A 1 74 ? -13.092 11.092 22.060 1.00 85.88 74 TYR A CA 1
ATOM 580 C C . TYR A 1 74 ? -13.008 9.660 22.597 1.00 85.88 74 TYR A C 1
ATOM 582 O O . TYR A 1 74 ? -13.563 8.747 21.988 1.00 85.88 74 TYR A O 1
ATOM 590 N N . ILE A 1 75 ? -12.388 9.469 23.767 1.00 83.12 75 ILE A N 1
ATOM 591 C CA . ILE A 1 75 ? -12.243 8.147 24.392 1.00 83.12 75 ILE A CA 1
ATOM 592 C C . ILE A 1 75 ? -13.614 7.524 24.666 1.00 83.12 75 ILE A C 1
ATOM 594 O O . ILE A 1 75 ? -13.816 6.351 24.368 1.00 83.12 75 ILE A O 1
ATOM 598 N N . SER A 1 76 ? -14.580 8.290 25.184 1.00 84.00 76 SER A N 1
ATOM 599 C CA . SER A 1 76 ? -15.919 7.758 25.462 1.00 84.00 76 SER A CA 1
ATOM 600 C C . SER A 1 76 ? -16.644 7.320 24.190 1.00 84.00 76 SER A C 1
ATOM 602 O O . SER A 1 76 ? -17.221 6.236 24.172 1.00 84.00 76 SER A O 1
ATOM 604 N N . LYS A 1 77 ? -16.567 8.100 23.103 1.00 80.56 77 LYS A N 1
ATOM 605 C CA . LYS A 1 77 ? -17.151 7.723 21.808 1.00 80.56 77 LYS A CA 1
ATOM 606 C C . LYS A 1 77 ? -16.482 6.490 21.205 1.00 80.56 77 LYS A C 1
ATOM 608 O O . LYS A 1 77 ? -17.186 5.618 20.706 1.00 80.56 77 LYS A O 1
ATOM 613 N N . VAL A 1 78 ? -15.154 6.393 21.284 1.00 79.31 78 VAL A N 1
ATOM 614 C CA . VAL A 1 78 ? -14.410 5.208 20.825 1.00 79.31 78 VAL A CA 1
ATOM 615 C C . VAL A 1 78 ? -14.792 3.981 21.651 1.00 79.31 78 VAL A C 1
ATOM 617 O O . VAL A 1 78 ? -15.103 2.944 21.079 1.00 79.31 78 VAL A O 1
ATOM 620 N N . ASN A 1 79 ? -14.861 4.101 22.978 1.00 72.50 79 ASN A N 1
ATOM 621 C CA . ASN A 1 79 ? -15.264 3.002 23.857 1.00 72.50 79 ASN A CA 1
ATOM 622 C C . ASN A 1 79 ? -16.719 2.576 23.625 1.00 72.50 79 ASN A C 1
ATOM 624 O O . ASN A 1 79 ? -17.012 1.383 23.624 1.00 72.50 79 ASN A O 1
ATOM 628 N N . MET A 1 80 ? -17.629 3.526 23.379 1.00 68.38 80 MET A N 1
ATOM 629 C CA . MET A 1 80 ? -19.005 3.206 22.990 1.00 68.38 80 MET A CA 1
ATOM 630 C C . MET A 1 80 ? -19.054 2.435 21.673 1.00 68.38 80 MET A C 1
ATOM 632 O O . MET A 1 80 ? -19.805 1.470 21.585 1.00 68.38 80 MET A O 1
ATOM 636 N N . ALA A 1 81 ? -18.248 2.819 20.681 1.00 64.81 81 ALA A N 1
ATOM 637 C CA . ALA A 1 81 ? -18.140 2.094 19.417 1.00 64.81 81 ALA A CA 1
ATOM 638 C C . ALA A 1 81 ? -17.436 0.730 19.562 1.00 64.81 81 ALA A C 1
ATOM 640 O O . ALA A 1 81 ? -17.687 -0.168 18.765 1.00 64.81 81 ALA A O 1
ATOM 641 N N . ALA A 1 82 ? -16.573 0.562 20.569 1.00 64.44 82 ALA A N 1
ATOM 642 C CA . ALA A 1 82 ? -15.840 -0.677 20.833 1.00 64.44 82 ALA A CA 1
ATOM 643 C C . ALA A 1 82 ? -16.667 -1.738 21.584 1.00 64.44 82 ALA A C 1
ATOM 645 O O . ALA A 1 82 ? -16.339 -2.923 21.531 1.00 64.44 82 ALA A O 1
ATOM 646 N N . LEU A 1 83 ? -17.739 -1.344 22.282 1.00 68.25 83 LEU A N 1
ATOM 647 C CA . LEU A 1 83 ? -18.676 -2.286 22.895 1.00 68.25 83 LEU A CA 1
ATOM 648 C C . LEU A 1 83 ? -19.441 -3.037 21.800 1.00 68.25 83 LEU A C 1
ATOM 650 O O . LEU A 1 83 ? -20.232 -2.448 21.070 1.00 68.25 83 LEU A O 1
ATOM 654 N N . VAL A 1 84 ? -19.236 -4.355 21.723 1.00 66.81 84 VAL A N 1
ATOM 655 C CA . VAL A 1 84 ? -19.853 -5.244 20.716 1.00 66.81 84 VAL A CA 1
ATOM 656 C C . VAL A 1 84 ? -21.382 -5.100 20.683 1.00 66.81 84 VAL A C 1
ATOM 658 O O . VAL A 1 84 ? -21.983 -5.112 19.611 1.00 66.81 84 VAL A O 1
ATOM 661 N N . SER A 1 85 ? -22.010 -4.884 21.844 1.00 69.94 85 SER A N 1
ATOM 662 C CA . SER A 1 85 ? -23.454 -4.638 21.973 1.00 69.94 85 SER A CA 1
ATOM 663 C C . SER A 1 85 ? -23.920 -3.343 21.297 1.00 69.94 85 SER A C 1
ATOM 665 O O . SER A 1 85 ? -25.039 -3.285 20.792 1.00 69.94 85 SER A O 1
ATOM 667 N N . SER A 1 86 ? -23.069 -2.318 21.238 1.00 74.69 86 SER A N 1
ATOM 668 C CA . SER A 1 86 ? -23.376 -1.036 20.598 1.00 74.69 86 SER A CA 1
ATOM 669 C C . SER A 1 86 ? -23.277 -1.100 19.077 1.00 74.69 86 SER A C 1
ATOM 671 O O . SER A 1 86 ? -23.957 -0.337 18.395 1.00 74.69 86 SER A O 1
ATOM 673 N N . VAL A 1 87 ? -22.450 -1.992 18.519 1.00 79.88 87 VAL A N 1
ATOM 674 C CA . VAL A 1 87 ? -22.229 -2.040 17.063 1.00 79.88 87 VAL A CA 1
ATOM 675 C C . VAL A 1 87 ? -23.483 -2.520 16.324 1.00 79.88 87 VAL A C 1
ATOM 677 O O . VAL A 1 87 ? -23.842 -1.942 15.300 1.00 79.88 87 VAL A O 1
ATOM 680 N N . SER A 1 88 ? -24.211 -3.495 16.888 1.00 83.69 88 SER A N 1
ATOM 681 C CA . SER A 1 88 ? -25.516 -3.920 16.351 1.00 83.69 88 SER A CA 1
ATOM 682 C C . SER A 1 88 ? -26.533 -2.779 16.387 1.00 83.69 88 SER A C 1
ATOM 684 O O . SER A 1 88 ? -27.188 -2.511 15.388 1.00 83.69 88 SER A O 1
ATOM 686 N N . TYR A 1 89 ? -26.606 -2.048 17.505 1.00 86.44 89 TYR A N 1
ATOM 687 C CA . TYR A 1 89 ? -27.495 -0.891 17.627 1.00 86.44 89 TYR A CA 1
ATOM 688 C C . TYR A 1 89 ? -27.175 0.195 16.589 1.00 86.44 89 TYR A C 1
ATOM 690 O O . TYR A 1 89 ? -28.078 0.749 15.966 1.00 86.44 89 TYR A O 1
ATOM 698 N N . ILE A 1 90 ? -25.891 0.484 16.359 1.00 86.31 90 ILE A N 1
ATOM 699 C CA . ILE A 1 90 ? -25.464 1.432 15.322 1.00 86.31 90 ILE A CA 1
ATOM 700 C C . ILE A 1 90 ? -25.912 0.943 13.940 1.00 86.31 90 ILE A C 1
ATOM 702 O O . ILE A 1 90 ? -26.468 1.733 13.178 1.00 86.31 90 ILE A O 1
ATOM 706 N N . LEU A 1 91 ? -25.717 -0.339 13.620 1.00 89.06 91 LEU A N 1
ATOM 707 C CA . LEU A 1 91 ? -26.150 -0.910 12.345 1.00 89.06 91 LEU A CA 1
ATOM 708 C C . LEU A 1 91 ? -27.664 -0.751 12.140 1.00 89.06 91 LEU A C 1
ATOM 710 O O . LEU A 1 91 ? -28.088 -0.311 11.071 1.00 89.06 91 LEU A O 1
ATOM 714 N N . ASP A 1 92 ? -28.459 -1.032 13.172 1.00 90.44 92 ASP A N 1
ATOM 715 C CA . ASP A 1 92 ? -29.918 -0.900 13.136 1.00 90.44 92 ASP A CA 1
ATOM 716 C C . ASP A 1 92 ? -30.347 0.557 12.917 1.00 90.44 92 ASP A C 1
ATOM 718 O O . ASP A 1 92 ? -31.189 0.846 12.064 1.00 90.44 92 ASP A O 1
ATOM 722 N N . VAL A 1 93 ? -29.722 1.505 13.625 1.00 91.19 93 VAL A N 1
ATOM 723 C CA . VAL A 1 93 ? -29.983 2.943 13.449 1.00 91.19 93 VAL A CA 1
ATOM 724 C C . VAL A 1 93 ? -29.663 3.388 12.020 1.00 91.19 93 VAL A C 1
ATOM 726 O O . VAL A 1 93 ? -30.456 4.114 11.416 1.00 91.19 93 VAL A O 1
ATOM 729 N N . PHE A 1 94 ? -28.544 2.942 11.448 1.00 91.31 94 PHE A N 1
ATOM 730 C CA . PHE A 1 94 ? -28.159 3.277 10.074 1.00 91.31 94 PHE A CA 1
ATOM 731 C C . PHE A 1 94 ? -29.118 2.662 9.046 1.00 91.31 94 PHE A C 1
ATOM 733 O O . PHE A 1 94 ? -29.554 3.347 8.119 1.00 91.31 94 PHE A O 1
ATOM 740 N N . ASN A 1 95 ? -29.511 1.404 9.242 1.00 95.12 95 ASN A N 1
ATOM 741 C CA . ASN A 1 95 ? -30.442 0.700 8.362 1.00 95.12 95 ASN A CA 1
ATOM 742 C C . ASN A 1 95 ? -31.884 1.209 8.470 1.00 95.12 95 ASN A C 1
ATOM 744 O O . ASN A 1 95 ? -32.641 1.092 7.504 1.00 95.12 95 ASN A O 1
ATOM 748 N N . SER A 1 96 ? -32.245 1.851 9.587 1.00 95.12 96 SER A N 1
ATOM 749 C CA . SER A 1 96 ? -33.542 2.519 9.753 1.00 95.12 96 SER A CA 1
ATOM 750 C C . SER A 1 96 ? -33.706 3.774 8.881 1.00 95.12 96 SER A C 1
ATOM 752 O O . SER A 1 96 ? -34.833 4.211 8.658 1.00 95.12 96 SER A O 1
ATOM 754 N N . GLN A 1 97 ? -32.612 4.345 8.352 1.00 94.69 97 GLN A N 1
ATOM 755 C CA . GLN A 1 97 ? -32.667 5.605 7.601 1.00 94.69 97 GLN A CA 1
ATOM 756 C C . GLN A 1 97 ? -33.322 5.466 6.219 1.00 94.69 97 GLN A C 1
ATOM 758 O O . GLN A 1 97 ? -33.994 6.395 5.771 1.00 94.69 97 GLN A O 1
ATOM 763 N N . HIS A 1 98 ? -33.127 4.345 5.508 1.00 95.62 98 HIS A N 1
ATOM 764 C CA . HIS A 1 98 ? -33.707 4.168 4.172 1.00 95.62 98 HIS A CA 1
ATOM 765 C C . HIS A 1 98 ? -33.776 2.700 3.719 1.00 95.62 98 HIS A C 1
ATOM 767 O O . HIS A 1 98 ? -32.763 2.009 3.649 1.00 95.62 98 HIS A O 1
ATOM 773 N N . SER A 1 99 ? -34.945 2.245 3.258 1.00 94.56 99 SER A N 1
ATOM 774 C CA . SER A 1 99 ? -35.192 0.837 2.886 1.00 94.56 99 SER A CA 1
ATOM 775 C C . SER A 1 99 ? -34.321 0.297 1.742 1.00 94.56 99 SER A C 1
ATOM 777 O O . SER A 1 99 ? -34.054 -0.898 1.682 1.00 94.56 99 SER A O 1
ATOM 779 N N . ARG A 1 100 ? -33.865 1.160 0.823 1.00 95.56 100 ARG A N 1
ATOM 780 C CA . ARG A 1 100 ? -33.001 0.763 -0.313 1.00 95.56 100 ARG A CA 1
ATOM 781 C C . ARG A 1 100 ? -31.499 0.906 -0.061 1.00 95.56 100 ARG A C 1
ATOM 783 O O . ARG A 1 100 ? -30.722 0.459 -0.898 1.00 95.56 100 ARG A O 1
ATOM 790 N N . LEU A 1 101 ? -31.092 1.571 1.019 1.00 93.19 101 LEU A N 1
ATOM 791 C CA . LEU A 1 101 ? -29.684 1.747 1.373 1.00 93.19 101 LEU A CA 1
ATOM 792 C C . LEU A 1 101 ? -29.461 1.031 2.696 1.00 93.19 101 LEU A C 1
ATOM 794 O O . LEU A 1 101 ? -29.806 1.555 3.749 1.00 93.19 101 LEU A O 1
ATOM 798 N N . GLN A 1 102 ? -28.929 -0.181 2.614 1.00 94.88 102 GLN A N 1
ATOM 799 C CA . GLN A 1 102 ? -28.666 -1.009 3.778 1.00 94.88 102 GLN A CA 1
ATOM 800 C C . GLN A 1 102 ? -27.157 -1.158 3.934 1.00 94.88 102 GLN A C 1
ATOM 802 O O . GLN A 1 102 ? -26.444 -1.532 3.003 1.00 94.88 102 GLN A O 1
ATOM 807 N N . PHE A 1 103 ? -26.682 -0.808 5.115 1.00 92.12 103 PHE A N 1
ATOM 808 C CA . PHE A 1 103 ? -25.332 -1.008 5.587 1.00 92.12 103 PHE A CA 1
ATOM 809 C C . PHE A 1 103 ? -25.169 -2.452 6.055 1.00 92.12 103 PHE A C 1
ATOM 811 O O . PHE A 1 103 ? -26.097 -3.086 6.563 1.00 92.12 103 PHE A O 1
ATOM 818 N N . THR A 1 104 ? -23.957 -2.965 5.891 1.00 89.25 104 THR A N 1
ATOM 819 C CA . THR A 1 104 ? -23.556 -4.300 6.326 1.00 89.25 104 THR A CA 1
ATOM 820 C C . THR A 1 104 ? -22.435 -4.171 7.341 1.00 89.25 104 THR A C 1
ATOM 822 O O . THR A 1 104 ? -21.568 -3.308 7.201 1.00 89.25 104 THR A O 1
ATOM 825 N N . MET A 1 105 ? -22.423 -5.055 8.330 1.00 85.81 105 MET A N 1
ATOM 826 C CA . MET A 1 105 ? -21.348 -5.157 9.307 1.00 85.81 105 MET A CA 1
ATOM 827 C C . MET A 1 105 ? -20.667 -6.511 9.150 1.00 85.81 105 MET A C 1
ATOM 829 O O . MET A 1 105 ? -21.335 -7.543 9.123 1.00 85.81 105 MET A O 1
ATOM 833 N N . GLU A 1 106 ? -19.343 -6.500 9.074 1.00 84.25 10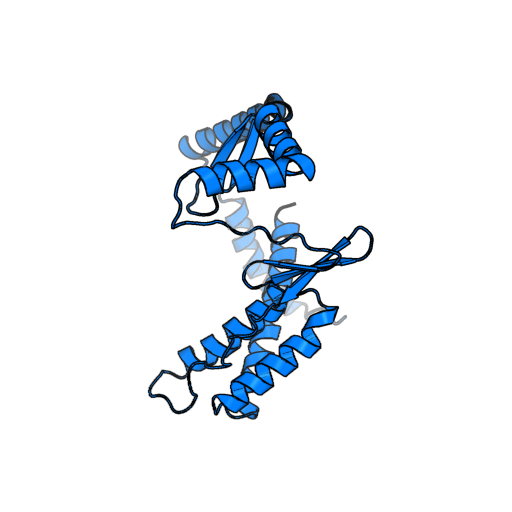6 GLU A N 1
ATOM 834 C CA . GLU A 1 106 ? -18.524 -7.705 9.129 1.00 84.25 106 GLU A CA 1
ATOM 835 C C . GLU A 1 106 ? -17.890 -7.788 10.519 1.00 84.25 106 GLU A C 1
ATOM 837 O O . GLU A 1 106 ? -17.180 -6.874 10.941 1.00 84.25 106 GLU A O 1
ATOM 842 N N . VAL A 1 107 ? -18.178 -8.865 11.251 1.00 81.19 107 VAL A N 1
ATOM 843 C CA . VAL A 1 107 ? -17.552 -9.144 12.547 1.00 81.19 107 VAL A CA 1
ATOM 844 C C . VAL A 1 107 ? -16.414 -10.124 12.297 1.00 81.19 107 VAL A C 1
ATOM 846 O O . VAL A 1 107 ? -16.647 -11.304 12.042 1.00 81.19 107 VAL A O 1
ATOM 849 N N . GLY A 1 108 ? -15.184 -9.616 12.320 1.00 76.06 108 GLY A N 1
ATOM 850 C CA . GLY A 1 108 ? -13.988 -10.438 12.153 1.00 76.06 108 GLY A CA 1
ATOM 851 C C . GLY A 1 108 ? -13.712 -11.311 13.377 1.00 76.06 108 GLY A C 1
ATOM 852 O O . GLY A 1 108 ? -13.971 -10.903 14.509 1.00 76.06 108 GLY A O 1
ATOM 853 N N . GLY A 1 109 ? -13.164 -12.503 13.136 1.00 84.94 109 GLY A N 1
ATOM 854 C CA . GLY A 1 109 ? -12.536 -13.328 14.171 1.00 84.94 109 GLY A CA 1
ATOM 855 C C . GLY A 1 109 ? -11.068 -12.934 14.331 1.00 84.94 109 GLY A C 1
ATOM 856 O O . GLY A 1 109 ? -10.741 -11.765 14.535 1.00 84.94 109 GLY A O 1
ATOM 857 N N . ASP A 1 110 ? -10.170 -13.898 14.138 1.00 89.50 110 ASP A N 1
ATOM 858 C CA . ASP A 1 110 ? -8.722 -13.647 14.156 1.00 89.50 110 ASP A CA 1
ATOM 859 C C . ASP A 1 110 ? -8.225 -12.898 12.912 1.00 89.50 110 ASP A C 1
ATOM 861 O O . ASP A 1 110 ? -7.093 -12.425 12.877 1.00 89.50 110 ASP A O 1
ATOM 865 N N . ARG A 1 111 ? -9.055 -12.779 11.868 1.00 92.06 111 ARG A N 1
ATOM 866 C CA . ARG A 1 111 ? -8.735 -12.047 10.637 1.00 92.06 111 ARG A CA 1
ATOM 867 C C . ARG A 1 111 ? -9.916 -11.186 10.210 1.00 92.06 111 ARG A C 1
ATOM 869 O O . ARG A 1 111 ? -11.063 -11.624 10.298 1.00 92.06 111 ARG A O 1
ATOM 876 N N . LEU A 1 112 ? -9.624 -9.986 9.720 1.00 93.06 112 LEU A N 1
ATOM 877 C CA . LEU A 1 112 ? -10.606 -9.061 9.158 1.00 93.06 112 LEU A CA 1
ATOM 878 C C . LEU A 1 112 ? -9.994 -8.305 7.979 1.00 93.06 112 LEU A C 1
ATOM 880 O O . LEU A 1 112 ? -8.914 -7.730 8.098 1.00 93.06 112 LEU A O 1
ATOM 884 N N . ASN A 1 113 ? -10.689 -8.278 6.846 1.00 93.50 113 ASN A N 1
ATOM 885 C CA . ASN A 1 113 ? -10.224 -7.548 5.672 1.00 93.50 113 ASN A CA 1
ATOM 886 C C . ASN A 1 113 ? -10.699 -6.094 5.725 1.00 93.50 113 ASN A C 1
ATOM 888 O O . ASN A 1 113 ? -11.885 -5.821 5.891 1.00 93.50 113 ASN A O 1
ATOM 892 N N . PHE A 1 114 ? -9.778 -5.153 5.539 1.00 89.69 114 PHE A N 1
ATOM 893 C CA . PHE A 1 114 ? -10.067 -3.729 5.479 1.00 89.69 114 PHE A CA 1
ATOM 894 C C . PHE A 1 114 ? -9.269 -3.068 4.353 1.00 89.69 114 PHE A C 1
ATOM 896 O O . PHE A 1 114 ? -8.044 -2.979 4.400 1.00 89.69 114 PHE A O 1
ATOM 903 N N . LEU A 1 115 ? -9.984 -2.571 3.338 1.00 90.56 115 LEU A N 1
ATOM 904 C CA . LEU A 1 115 ? -9.396 -2.008 2.118 1.00 90.56 115 LEU A CA 1
ATOM 905 C C . LEU A 1 115 ? -8.416 -2.995 1.458 1.00 90.56 115 LEU A C 1
ATOM 907 O O . LEU A 1 115 ? -8.844 -4.068 1.038 1.00 90.56 115 LEU A O 1
ATOM 911 N N . ASP A 1 116 ? -7.138 -2.626 1.368 1.00 92.62 116 ASP A N 1
ATOM 912 C CA . ASP A 1 116 ? -6.059 -3.422 0.779 1.00 92.62 116 ASP A CA 1
ATOM 913 C C . ASP A 1 116 ? -5.285 -4.226 1.843 1.00 92.62 116 ASP A C 1
ATOM 915 O O . ASP A 1 116 ? -4.184 -4.694 1.577 1.00 92.62 116 ASP A O 1
ATOM 919 N N . VAL A 1 117 ? -5.793 -4.373 3.070 1.00 95.25 117 VAL A N 1
ATOM 920 C CA . VAL A 1 117 ? -5.065 -5.037 4.163 1.00 95.25 117 VAL A CA 1
ATOM 921 C C . VAL A 1 117 ? -5.937 -6.074 4.861 1.00 95.25 117 VAL A C 1
ATOM 923 O O . VAL A 1 117 ? -7.093 -5.813 5.181 1.00 95.25 117 VAL A O 1
ATOM 926 N N . THR A 1 118 ? -5.377 -7.244 5.150 1.00 95.44 118 THR A N 1
ATOM 927 C CA . THR A 1 118 ? -5.943 -8.179 6.121 1.00 95.44 118 THR A CA 1
ATOM 928 C C . THR A 1 118 ? -5.321 -7.873 7.473 1.00 95.44 118 THR A C 1
ATOM 930 O O . THR A 1 118 ? -4.113 -8.013 7.655 1.00 95.44 118 THR A O 1
ATOM 933 N N . VAL A 1 119 ? -6.151 -7.454 8.422 1.00 94.44 119 VAL A N 1
ATOM 934 C CA . VAL A 1 119 ? -5.775 -7.300 9.825 1.00 94.44 119 VAL A CA 1
ATOM 935 C C . VAL A 1 119 ? -5.843 -8.674 10.472 1.00 94.44 119 VAL A C 1
ATOM 937 O O . VAL A 1 119 ? -6.882 -9.330 10.413 1.00 94.44 119 VAL A O 1
ATOM 940 N N . ILE A 1 120 ? -4.739 -9.118 11.061 1.00 94.19 120 ILE A N 1
ATOM 941 C CA . ILE A 1 120 ? -4.603 -10.433 11.683 1.00 94.19 120 ILE A CA 1
ATOM 942 C C . ILE A 1 120 ? -4.309 -10.217 13.162 1.00 94.19 120 ILE A C 1
ATOM 944 O O . ILE A 1 120 ? -3.379 -9.498 13.521 1.00 94.19 120 ILE A O 1
ATOM 948 N N . ARG A 1 121 ? -5.111 -10.834 14.023 1.00 91.00 121 ARG A N 1
ATOM 949 C CA . ARG A 1 121 ? -4.857 -10.911 15.455 1.00 91.00 121 ARG A CA 1
ATOM 950 C C . ARG A 1 121 ? -4.045 -12.174 15.716 1.00 91.00 121 ARG A C 1
ATOM 952 O O . ARG A 1 121 ? -4.577 -13.274 15.618 1.00 91.00 121 ARG A O 1
ATOM 959 N N . ASP A 1 122 ? -2.770 -12.006 16.044 1.00 88.12 122 ASP A N 1
ATOM 960 C CA . ASP A 1 122 ? -1.896 -13.094 16.477 1.00 88.12 122 ASP A CA 1
ATOM 961 C C . ASP A 1 122 ? -1.589 -12.904 17.967 1.00 88.12 122 ASP A C 1
ATOM 963 O O . ASP A 1 122 ? -0.772 -12.069 18.364 1.00 88.12 122 ASP A O 1
ATOM 967 N N . ASN A 1 123 ? -2.314 -13.645 18.808 1.00 83.44 123 ASN A N 1
ATOM 968 C CA . ASN A 1 123 ? -2.347 -13.468 20.261 1.00 83.44 123 ASN A CA 1
ATOM 969 C C . ASN A 1 123 ? -2.775 -12.038 20.664 1.00 83.44 123 ASN A C 1
ATOM 971 O O . ASN A 1 123 ? -3.951 -11.688 20.553 1.00 83.44 123 ASN A O 1
ATOM 975 N N . GLU A 1 124 ? -1.827 -11.209 21.114 1.00 82.62 124 GLU A N 1
ATOM 976 C CA . GLU A 1 124 ? -2.026 -9.801 21.505 1.00 82.62 124 GLU A CA 1
ATOM 977 C C . GLU A 1 124 ? -1.427 -8.804 20.497 1.00 82.62 124 GLU A C 1
ATOM 979 O O . GLU A 1 124 ? -1.517 -7.590 20.687 1.00 82.62 124 GLU A O 1
ATOM 984 N N . LEU A 1 125 ? -0.809 -9.296 19.420 1.00 88.00 125 LEU A N 1
ATOM 985 C CA . LEU A 1 125 ? -0.215 -8.460 18.385 1.00 88.00 125 LEU A CA 1
ATOM 986 C C . LEU A 1 125 ? -1.144 -8.361 17.177 1.00 88.00 125 LEU A C 1
ATOM 988 O O . LEU A 1 125 ? -1.807 -9.319 16.778 1.00 88.00 125 LEU A O 1
ATOM 992 N N . ILE A 1 126 ? -1.176 -7.165 16.592 1.00 91.00 126 ILE A N 1
ATOM 993 C CA . ILE A 1 126 ? -1.854 -6.921 15.324 1.00 91.00 126 ILE A CA 1
ATOM 994 C C . ILE A 1 126 ? -0.810 -6.992 14.222 1.00 91.00 126 ILE A C 1
ATOM 996 O O . ILE A 1 126 ? 0.148 -6.217 14.195 1.00 91.00 126 ILE A O 1
ATOM 1000 N N . GLU A 1 127 ? -1.029 -7.913 13.302 1.00 94.31 127 GLU A N 1
ATOM 1001 C CA . GLU A 1 127 ? -0.247 -8.058 12.093 1.00 94.31 127 GLU A CA 1
ATOM 1002 C C . GLU A 1 127 ? -1.070 -7.657 10.875 1.00 94.31 127 GLU A C 1
ATOM 1004 O O . GLU A 1 127 ? -2.304 -7.638 10.890 1.00 94.31 127 GLU A O 1
ATOM 1009 N N . PHE A 1 128 ? -0.358 -7.346 9.800 1.00 95.25 128 PHE A N 1
ATOM 1010 C CA . PHE A 1 128 ? -0.952 -6.901 8.554 1.00 95.25 128 PHE A CA 1
ATOM 1011 C C . PHE A 1 128 ? -0.396 -7.720 7.401 1.00 95.25 128 PHE A C 1
ATOM 1013 O O . PHE A 1 128 ? 0.803 -8.021 7.360 1.00 95.25 128 PHE A O 1
ATOM 1020 N N . ASP A 1 129 ? -1.274 -8.054 6.466 1.00 97.06 129 ASP A N 1
ATOM 1021 C CA . ASP A 1 129 ? -0.931 -8.672 5.194 1.00 97.06 129 ASP A CA 1
ATOM 1022 C C . ASP A 1 129 ? -1.660 -7.970 4.043 1.00 97.06 129 ASP A C 1
ATOM 1024 O O . ASP A 1 129 ? -2.719 -7.374 4.243 1.00 97.06 129 ASP A O 1
ATOM 1028 N N . TRP A 1 130 ? -1.098 -8.018 2.838 1.00 96.50 130 TRP A N 1
ATOM 1029 C CA . TRP A 1 130 ? -1.671 -7.364 1.669 1.0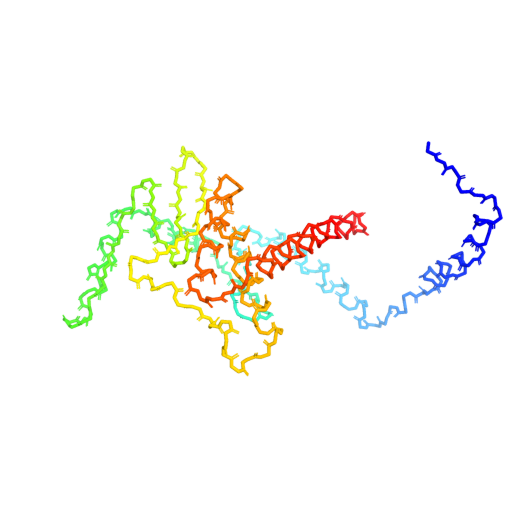0 96.50 130 TRP A CA 1
ATOM 1030 C C . TRP A 1 130 ? -2.881 -8.153 1.151 1.00 96.50 130 TRP A C 1
ATOM 1032 O O . TRP A 1 130 ? -2.758 -9.257 0.623 1.00 96.50 130 TRP A O 1
ATOM 1042 N N . TYR A 1 131 ? -4.072 -7.571 1.288 1.00 95.69 131 TYR A N 1
ATOM 1043 C CA . TYR A 1 131 ? -5.317 -8.212 0.885 1.00 95.69 131 TYR A CA 1
ATOM 1044 C C . TYR A 1 131 ? -5.669 -7.929 -0.573 1.00 95.69 131 TYR A C 1
ATOM 1046 O O . TYR A 1 131 ? -5.636 -6.790 -1.042 1.00 95.69 131 TYR A O 1
ATOM 1054 N N . HIS A 1 132 ? -6.122 -8.977 -1.258 1.00 91.25 132 HIS A N 1
ATOM 1055 C CA . HIS A 1 132 ? -6.711 -8.899 -2.585 1.00 91.25 132 HIS A CA 1
ATOM 1056 C C . HIS A 1 132 ? -8.162 -9.343 -2.508 1.00 91.25 132 HIS A C 1
ATOM 1058 O O . HIS A 1 132 ? -8.468 -10.436 -2.033 1.00 91.25 132 HIS A O 1
ATOM 1064 N N . LYS A 1 133 ? -9.074 -8.510 -3.017 1.00 89.31 133 LYS A N 1
ATOM 1065 C CA . LYS A 1 133 ? -10.478 -8.912 -3.125 1.00 89.31 133 LYS A CA 1
ATOM 1066 C C . LYS A 1 133 ? -10.594 -10.172 -3.995 1.00 89.31 133 LYS A C 1
ATOM 1068 O O . LYS A 1 133 ? -9.918 -10.237 -5.017 1.00 89.31 133 LYS A O 1
ATOM 1073 N N . PRO A 1 134 ? -11.516 -11.105 -3.698 1.00 88.75 134 PRO A N 1
ATOM 1074 C CA . PRO A 1 134 ? -11.753 -12.286 -4.536 1.00 88.75 134 PRO A CA 1
ATOM 1075 C C . PRO A 1 134 ? -12.091 -11.961 -5.997 1.00 88.75 134 PRO A C 1
ATOM 1077 O O . PRO A 1 134 ? -11.891 -12.776 -6.887 1.00 88.75 134 PRO A O 1
ATOM 1080 N N . THR A 1 135 ? -12.596 -10.753 -6.257 1.00 90.88 135 THR A N 1
ATOM 1081 C CA . THR A 1 135 ? -12.913 -10.246 -7.599 1.00 90.88 135 THR A CA 1
ATOM 1082 C C . THR A 1 135 ? -11.723 -9.571 -8.293 1.00 90.88 135 THR A C 1
ATOM 1084 O O . THR A 1 135 ? -11.900 -8.920 -9.324 1.00 90.88 135 THR A O 1
ATOM 1087 N N . PHE A 1 136 ? -10.526 -9.623 -7.708 1.00 92.62 136 PHE A N 1
ATOM 1088 C CA . PHE A 1 136 ? -9.326 -9.030 -8.277 1.00 92.62 136 PHE A CA 1
ATOM 1089 C C . PHE A 1 136 ? -8.911 -9.778 -9.549 1.00 92.62 136 PHE A C 1
ATOM 1091 O O . PHE A 1 136 ? -8.733 -10.989 -9.542 1.00 92.62 136 PHE A O 1
ATOM 1098 N N . SER A 1 137 ? -8.763 -9.043 -10.653 1.00 92.81 137 SER A N 1
ATOM 1099 C CA . SER A 1 137 ? -8.534 -9.629 -11.980 1.00 92.81 137 SER A CA 1
ATOM 1100 C C . SER A 1 137 ? -7.064 -9.767 -12.376 1.00 92.81 137 SER A C 1
ATOM 1102 O O . SER A 1 137 ? -6.797 -10.229 -13.480 1.00 92.81 137 SER A O 1
ATOM 1104 N N . GLY A 1 138 ? -6.116 -9.296 -11.557 1.00 93.31 138 GLY A N 1
ATOM 1105 C CA . GLY A 1 138 ? -4.691 -9.321 -11.915 1.00 93.31 138 GLY A CA 1
ATOM 1106 C C . GLY A 1 138 ? -4.277 -8.330 -13.009 1.00 93.31 138 GLY A C 1
ATOM 1107 O O . GLY A 1 138 ? -3.105 -8.275 -13.369 1.00 93.31 138 GLY A O 1
ATOM 1108 N N . ARG A 1 139 ? -5.197 -7.524 -13.555 1.00 95.00 139 ARG A N 1
ATOM 1109 C CA . ARG A 1 139 ? -4.888 -6.632 -14.682 1.00 95.00 139 ARG A CA 1
ATOM 1110 C C . ARG A 1 139 ? -4.129 -5.388 -14.234 1.00 95.00 139 ARG A C 1
ATOM 1112 O O . ARG A 1 139 ? -4.666 -4.549 -13.511 1.00 95.00 139 ARG A O 1
ATOM 1119 N N . TYR A 1 140 ? -2.915 -5.246 -14.747 1.00 96.69 140 TYR A N 1
ATOM 1120 C CA . TYR A 1 140 ? -2.087 -4.054 -14.633 1.00 96.69 140 TYR A CA 1
ATOM 1121 C C . TYR A 1 140 ? -1.775 -3.485 -16.019 1.00 96.69 140 TYR A C 1
ATOM 1123 O O . TYR A 1 140 ? -2.343 -3.884 -17.037 1.00 96.69 140 TYR A O 1
ATOM 1131 N N . LEU A 1 141 ? -0.907 -2.477 -16.055 1.00 96.94 141 LEU A N 1
ATOM 1132 C CA . LEU A 1 141 ? -0.424 -1.893 -17.293 1.00 96.94 141 LEU A CA 1
ATOM 1133 C C . LEU A 1 141 ? 0.309 -2.955 -18.119 1.00 96.94 141 LEU A C 1
ATOM 1135 O O . LEU A 1 141 ? 1.388 -3.360 -17.732 1.00 96.94 141 LEU A O 1
ATOM 1139 N N . ASN A 1 142 ? -0.224 -3.374 -19.264 1.00 97.94 142 ASN A N 1
ATOM 1140 C CA . ASN A 1 142 ? 0.453 -4.361 -20.108 1.00 97.94 142 ASN A CA 1
ATOM 1141 C C . ASN A 1 142 ? 1.815 -3.847 -20.628 1.00 97.94 142 ASN A C 1
ATOM 1143 O O . ASN A 1 142 ? 1.932 -2.687 -21.054 1.00 97.94 142 ASN A O 1
ATOM 1147 N N . PHE A 1 143 ? 2.833 -4.714 -20.645 1.00 98.06 143 PHE A N 1
ATOM 1148 C CA . PHE A 1 143 ? 4.193 -4.346 -21.045 1.00 98.06 143 PHE A CA 1
ATOM 1149 C C . PHE A 1 143 ? 4.310 -3.906 -22.508 1.00 98.06 143 PHE A C 1
ATOM 1151 O O . PHE A 1 143 ? 5.137 -3.051 -22.815 1.00 98.06 143 PHE A O 1
ATOM 1158 N N . TRP A 1 144 ? 3.476 -4.412 -23.413 1.00 97.19 144 TRP A N 1
ATOM 1159 C CA . TRP A 1 144 ? 3.495 -4.045 -24.834 1.00 97.19 144 TRP A CA 1
ATOM 1160 C C . TRP A 1 144 ? 2.655 -2.811 -25.160 1.00 97.19 144 TRP A C 1
ATOM 1162 O O . TRP A 1 144 ? 2.655 -2.333 -26.293 1.00 97.19 144 TRP A O 1
ATOM 1172 N N . SER A 1 145 ? 1.962 -2.245 -24.171 1.00 96.75 145 SER A N 1
ATOM 1173 C CA . SER A 1 145 ? 1.236 -0.994 -24.365 1.00 96.75 145 SER A CA 1
ATOM 1174 C C . SER A 1 145 ? 2.189 0.167 -24.700 1.00 96.75 145 SER A C 1
ATOM 1176 O O . SER A 1 145 ? 3.355 0.190 -24.283 1.00 96.75 145 SER A O 1
ATOM 1178 N N . GLN A 1 146 ? 1.666 1.179 -25.402 1.00 96.50 146 GLN A N 1
ATOM 1179 C CA . GLN A 1 146 ? 2.384 2.390 -25.850 1.00 96.50 146 GLN A CA 1
ATOM 1180 C C . GLN A 1 146 ? 2.741 3.372 -24.712 1.00 96.50 146 GLN A C 1
ATOM 1182 O O . GLN A 1 146 ? 2.945 4.564 -24.926 1.00 96.50 146 GLN A O 1
ATOM 1187 N N . HIS A 1 147 ? 2.803 2.878 -23.479 1.00 96.50 147 HIS A N 1
ATOM 1188 C CA . HIS A 1 147 ? 3.191 3.646 -22.306 1.00 96.50 147 HIS A CA 1
ATOM 1189 C C . HIS A 1 147 ? 4.711 3.695 -22.180 1.00 96.50 147 HIS A C 1
ATOM 1191 O O . HIS A 1 147 ? 5.426 2.765 -22.571 1.00 96.50 147 HIS A O 1
ATOM 1197 N N . THR A 1 148 ? 5.210 4.776 -21.587 1.00 97.75 148 THR A N 1
ATOM 1198 C CA . THR A 1 148 ? 6.652 4.965 -21.402 1.00 97.75 148 THR A CA 1
ATOM 1199 C C . THR A 1 148 ? 7.229 3.904 -20.465 1.00 97.75 148 THR A C 1
ATOM 1201 O O . THR A 1 148 ? 6.552 3.406 -19.561 1.00 97.75 148 THR A O 1
ATOM 1204 N N . VAL A 1 149 ? 8.512 3.575 -20.639 1.00 97.25 149 VAL A N 1
ATOM 1205 C CA . VAL A 1 149 ? 9.210 2.617 -19.763 1.00 97.25 149 VAL A CA 1
ATOM 1206 C C . VAL A 1 149 ? 9.133 3.059 -18.299 1.00 97.25 149 VAL A C 1
ATOM 1208 O O . VAL A 1 149 ? 8.893 2.232 -17.426 1.00 97.25 149 VAL A O 1
ATOM 1211 N N . SER A 1 150 ? 9.217 4.363 -18.023 1.00 97.94 150 SER A N 1
ATOM 1212 C CA . SER A 1 150 ? 9.085 4.917 -16.671 1.00 97.94 150 SER A CA 1
ATOM 1213 C C . SER A 1 150 ? 7.753 4.573 -16.001 1.00 97.94 150 SER A C 1
ATOM 1215 O O . SER A 1 150 ? 7.733 4.287 -14.808 1.00 97.94 150 SER A O 1
ATOM 1217 N N . GLN A 1 151 ? 6.642 4.546 -16.748 1.00 97.69 151 GLN A N 1
ATOM 1218 C CA . GLN A 1 151 ? 5.341 4.131 -16.209 1.00 97.69 151 GLN A CA 1
ATOM 1219 C C . GLN A 1 151 ? 5.326 2.635 -15.882 1.00 97.69 151 GLN A C 1
ATOM 1221 O O . GLN A 1 151 ? 4.828 2.252 -14.828 1.00 97.69 151 GLN A O 1
ATOM 1226 N N . LYS A 1 152 ? 5.946 1.803 -16.727 1.00 98.19 152 LYS A N 1
ATOM 1227 C CA . LYS A 1 152 ? 6.078 0.354 -16.502 1.00 98.19 152 LYS A CA 1
ATOM 1228 C C . LYS A 1 152 ? 6.933 0.054 -15.267 1.00 98.19 152 LYS A C 1
ATOM 1230 O O . LYS A 1 152 ? 6.546 -0.777 -14.450 1.00 98.19 152 LYS A O 1
ATOM 1235 N N . ILE A 1 153 ? 8.041 0.780 -15.089 1.00 98.38 153 ILE A N 1
ATOM 1236 C CA . ILE A 1 153 ? 8.866 0.743 -13.869 1.00 98.38 153 ILE A CA 1
ATOM 1237 C C . ILE A 1 153 ? 8.051 1.219 -12.661 1.00 98.38 153 ILE A C 1
ATOM 1239 O O . ILE A 1 153 ? 8.105 0.600 -11.601 1.00 98.38 153 ILE A O 1
ATOM 1243 N N . GLY A 1 154 ? 7.264 2.286 -12.820 1.00 98.25 154 GLY A N 1
ATOM 1244 C CA . GLY A 1 154 ? 6.378 2.814 -11.784 1.00 98.25 154 GLY A CA 1
ATOM 1245 C C . GLY A 1 154 ? 5.339 1.798 -11.308 1.00 98.25 154 GLY A C 1
ATOM 1246 O O . GLY A 1 154 ? 5.101 1.698 -10.107 1.00 98.25 154 GLY A O 1
ATOM 1247 N N . THR A 1 155 ? 4.778 0.993 -12.215 1.00 98.31 155 THR A N 1
ATOM 1248 C CA . THR A 1 155 ? 3.880 -0.118 -11.864 1.00 98.31 155 THR A CA 1
ATOM 1249 C C . THR A 1 155 ? 4.579 -1.134 -10.962 1.00 98.31 155 THR A C 1
ATOM 1251 O O . THR A 1 155 ? 4.050 -1.463 -9.902 1.00 98.31 155 THR A O 1
ATOM 1254 N N . ILE A 1 156 ? 5.791 -1.572 -11.324 1.00 98.56 156 ILE A N 1
ATOM 1255 C CA . ILE A 1 156 ? 6.585 -2.502 -10.504 1.00 98.56 156 ILE A CA 1
ATOM 1256 C C . ILE A 1 156 ? 6.891 -1.879 -9.138 1.00 98.56 156 ILE A C 1
ATOM 1258 O O . ILE A 1 156 ? 6.688 -2.513 -8.105 1.00 98.56 156 ILE A O 1
ATOM 1262 N N . ALA A 1 157 ? 7.345 -0.624 -9.119 1.00 98.12 157 ALA A N 1
ATOM 1263 C CA . ALA A 1 157 ? 7.687 0.077 -7.887 1.00 98.12 157 ALA A CA 1
ATOM 1264 C C . ALA A 1 157 ? 6.485 0.198 -6.940 1.00 98.12 157 ALA A C 1
ATOM 1266 O O . ALA A 1 157 ? 6.626 -0.092 -5.756 1.00 98.12 157 ALA A O 1
ATOM 1267 N N . GLY A 1 158 ? 5.308 0.558 -7.461 1.00 97.62 158 GLY A N 1
ATOM 1268 C CA . GLY A 1 158 ? 4.082 0.660 -6.672 1.00 97.62 158 GLY A CA 1
ATOM 1269 C C . GLY A 1 158 ? 3.629 -0.678 -6.086 1.00 97.62 158 GLY A C 1
ATOM 1270 O O . GLY A 1 158 ? 3.143 -0.714 -4.958 1.00 97.62 158 GLY A O 1
ATOM 1271 N N . LEU A 1 159 ? 3.824 -1.786 -6.809 1.00 97.75 159 LEU A N 1
ATOM 1272 C CA . LEU A 1 159 ? 3.525 -3.124 -6.293 1.00 97.75 159 LEU A CA 1
ATOM 1273 C C . LEU A 1 159 ? 4.491 -3.531 -5.182 1.00 97.75 159 LEU A C 1
ATOM 1275 O O . LEU A 1 159 ? 4.048 -3.951 -4.118 1.00 97.75 159 LEU A O 1
ATOM 1279 N N . VAL A 1 160 ? 5.796 -3.335 -5.383 1.00 97.25 160 VAL A N 1
ATOM 1280 C CA . VAL A 1 160 ? 6.808 -3.600 -4.346 1.00 97.25 160 VAL A CA 1
ATOM 1281 C C . VAL A 1 160 ? 6.552 -2.747 -3.104 1.00 97.25 160 VAL A C 1
ATOM 1283 O O . VAL A 1 160 ? 6.626 -3.253 -1.988 1.00 97.25 160 VAL A O 1
ATOM 1286 N N . ASP A 1 161 ? 6.204 -1.472 -3.278 1.00 96.31 161 ASP A N 1
ATOM 1287 C CA . ASP A 1 161 ? 5.864 -0.591 -2.163 1.00 96.31 161 ASP A CA 1
ATOM 1288 C C . ASP A 1 161 ? 4.674 -1.122 -1.367 1.00 96.31 161 ASP A C 1
ATOM 1290 O O . ASP A 1 161 ? 4.736 -1.136 -0.142 1.00 96.31 161 ASP A O 1
ATOM 1294 N N . ARG A 1 162 ? 3.621 -1.612 -2.032 1.00 95.81 162 ARG A N 1
ATOM 1295 C CA . ARG A 1 162 ? 2.478 -2.231 -1.346 1.00 95.81 162 ARG A CA 1
ATOM 1296 C C . ARG A 1 162 ? 2.901 -3.436 -0.522 1.00 95.81 162 ARG A C 1
ATOM 1298 O O . ARG A 1 162 ? 2.537 -3.492 0.646 1.00 95.81 162 ARG A O 1
ATOM 1305 N N . VAL A 1 163 ? 3.723 -4.333 -1.072 1.00 95.75 163 VAL A N 1
ATOM 1306 C CA . VAL A 1 163 ? 4.235 -5.481 -0.307 1.00 95.75 163 VAL A CA 1
ATOM 1307 C C . VAL A 1 163 ? 4.945 -5.008 0.963 1.00 95.75 163 VAL A C 1
ATOM 1309 O O . VAL A 1 163 ? 4.617 -5.448 2.061 1.00 95.75 163 VAL A O 1
ATOM 1312 N N . ILE A 1 164 ? 5.876 -4.063 0.839 1.00 94.31 164 ILE A N 1
ATOM 1313 C CA . ILE A 1 164 ? 6.706 -3.632 1.970 1.00 94.31 164 ILE A CA 1
ATOM 1314 C C . ILE A 1 164 ? 5.938 -2.773 2.987 1.00 94.31 164 ILE A C 1
ATOM 1316 O O . ILE A 1 164 ? 6.264 -2.811 4.174 1.00 94.31 164 ILE A O 1
ATOM 1320 N N . LEU A 1 165 ? 4.969 -1.968 2.541 1.00 93.00 165 LEU A N 1
ATOM 1321 C CA . LEU A 1 165 ? 4.238 -1.021 3.389 1.00 93.00 165 LEU A CA 1
ATOM 1322 C C . LEU A 1 165 ? 2.987 -1.624 4.031 1.00 93.00 165 LEU A C 1
ATOM 1324 O O . LEU A 1 165 ? 2.642 -1.219 5.137 1.00 93.00 165 LEU A O 1
ATOM 1328 N N . LEU A 1 166 ? 2.302 -2.543 3.345 1.00 94.31 166 LEU A N 1
ATOM 1329 C CA . LEU A 1 166 ? 1.011 -3.085 3.782 1.00 94.31 166 LEU A CA 1
ATOM 1330 C C . LEU A 1 166 ? 1.120 -4.439 4.484 1.00 94.31 166 LEU A C 1
ATOM 1332 O O . LEU A 1 166 ? 0.152 -4.865 5.105 1.00 94.31 166 LEU A O 1
ATOM 1336 N N . SER A 1 167 ? 2.270 -5.113 4.398 1.00 93.81 167 SER A N 1
ATOM 1337 C CA . SER A 1 167 ? 2.461 -6.424 5.020 1.00 93.81 167 SER A CA 1
ATOM 1338 C C . SER A 1 167 ? 3.687 -6.480 5.928 1.00 93.81 167 SER A C 1
ATOM 1340 O O . SER A 1 167 ? 4.664 -5.748 5.739 1.00 93.81 167 SER A O 1
ATOM 1342 N N . ILE A 1 168 ? 3.643 -7.348 6.939 1.00 92.81 168 ILE A N 1
ATOM 1343 C CA . ILE A 1 168 ? 4.788 -7.604 7.820 1.00 92.81 168 ILE A CA 1
ATOM 1344 C C . ILE A 1 168 ? 5.819 -8.534 7.148 1.00 92.81 168 ILE A C 1
ATOM 1346 O O . ILE A 1 168 ? 5.456 -9.310 6.262 1.00 92.81 168 ILE A O 1
ATOM 1350 N N . PRO A 1 169 ? 7.102 -8.517 7.574 1.00 93.06 169 PRO A N 1
ATOM 1351 C CA . PRO A 1 169 ? 8.189 -9.208 6.870 1.00 93.06 169 PRO A CA 1
ATOM 1352 C C . PRO A 1 169 ? 7.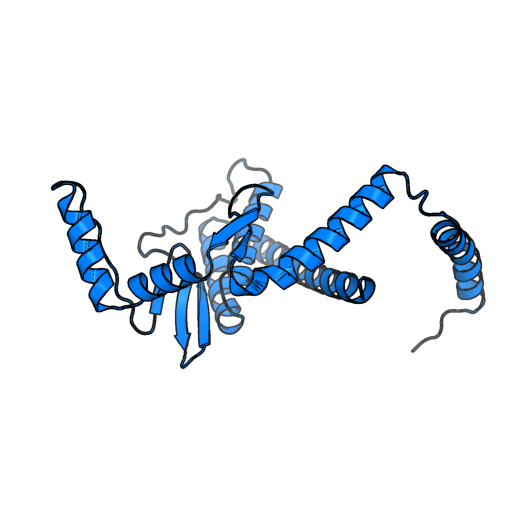968 -10.692 6.570 1.00 93.06 169 PRO A C 1
ATOM 1354 O O . PRO A 1 169 ? 8.467 -11.181 5.559 1.00 93.06 169 PRO A O 1
ATOM 1357 N N . LYS A 1 170 ? 7.204 -11.409 7.404 1.00 93.06 170 LYS A N 1
ATOM 1358 C CA . LYS A 1 170 ? 6.929 -12.837 7.190 1.00 93.06 170 LYS A CA 1
ATOM 1359 C C . LYS A 1 170 ? 6.097 -13.121 5.934 1.00 93.06 170 LYS A C 1
ATOM 1361 O O . LYS A 1 170 ? 6.233 -14.199 5.375 1.00 93.06 170 LYS A O 1
ATOM 1366 N N . PHE A 1 171 ? 5.304 -12.154 5.465 1.00 94.06 171 PHE A N 1
ATOM 1367 C CA . PHE A 1 171 ? 4.475 -12.280 4.261 1.00 94.06 171 PHE A CA 1
ATOM 1368 C C . PHE A 1 171 ? 5.140 -11.703 3.002 1.00 94.06 171 PHE A C 1
ATOM 1370 O O . PHE A 1 171 ? 4.622 -11.847 1.897 1.00 94.06 171 PHE A O 1
ATOM 1377 N N . HIS A 1 172 ? 6.301 -11.044 3.126 1.00 95.12 172 HIS A N 1
ATOM 1378 C CA . HIS A 1 172 ? 6.937 -10.353 1.994 1.00 95.12 172 HIS A CA 1
ATOM 1379 C C . HIS A 1 172 ? 7.326 -11.302 0.866 1.00 95.12 172 HIS A C 1
ATOM 1381 O O . HIS A 1 172 ? 7.227 -10.925 -0.297 1.00 95.12 172 HIS A O 1
ATOM 1387 N N . PHE A 1 173 ? 7.771 -12.515 1.199 1.00 94.50 173 PHE A N 1
ATOM 1388 C CA . PHE A 1 173 ? 8.195 -13.493 0.202 1.00 94.50 173 PHE A CA 1
ATOM 1389 C C . PHE A 1 173 ? 7.029 -13.915 -0.699 1.00 94.50 173 PHE A C 1
ATOM 1391 O O . PHE A 1 173 ? 7.098 -13.720 -1.912 1.00 94.50 173 PHE A O 1
ATOM 1398 N N . ASP A 1 174 ? 5.936 -14.395 -0.104 1.00 94.25 174 ASP A N 1
ATOM 1399 C CA . ASP A 1 174 ? 4.757 -14.854 -0.844 1.00 94.25 174 ASP A CA 1
ATOM 1400 C C . ASP A 1 174 ? 4.130 -13.715 -1.658 1.00 94.25 174 ASP A C 1
ATOM 1402 O O . ASP A 1 174 ? 3.812 -13.882 -2.838 1.00 94.25 174 ASP A O 1
ATOM 1406 N N . ASN A 1 175 ? 4.055 -12.517 -1.073 1.00 96.62 175 ASN A N 1
ATOM 1407 C CA . ASN A 1 175 ? 3.546 -11.332 -1.756 1.00 96.62 175 ASN A CA 1
ATOM 1408 C C . ASN A 1 175 ? 4.443 -10.888 -2.925 1.00 96.62 175 ASN A C 1
ATOM 1410 O O . ASN A 1 175 ? 3.934 -10.451 -3.956 1.00 96.62 175 ASN A O 1
ATOM 1414 N N . LEU A 1 176 ? 5.771 -11.020 -2.824 1.00 97.00 176 LEU A N 1
ATOM 1415 C CA . LEU A 1 176 ? 6.673 -10.754 -3.952 1.00 97.00 176 LEU A CA 1
ATOM 1416 C C . LEU A 1 176 ? 6.539 -11.811 -5.053 1.00 97.00 176 LEU A C 1
ATOM 1418 O O . LEU A 1 176 ? 6.528 -11.449 -6.230 1.00 97.00 176 LEU A O 1
ATOM 1422 N N . CYS A 1 177 ? 6.399 -13.091 -4.699 1.00 96.69 177 CYS A N 1
ATOM 1423 C CA . CYS A 1 177 ? 6.108 -14.152 -5.665 1.00 96.69 177 CYS A CA 1
ATOM 1424 C C . CYS A 1 177 ? 4.801 -13.869 -6.416 1.00 96.69 177 CYS A C 1
ATOM 1426 O O . CYS A 1 177 ? 4.762 -13.959 -7.644 1.00 96.69 177 CYS A O 1
ATOM 1428 N N . PHE A 1 178 ? 3.764 -13.440 -5.697 1.00 96.56 178 PHE A N 1
ATOM 1429 C CA . PHE A 1 178 ? 2.508 -12.999 -6.291 1.00 96.56 178 PHE A CA 1
ATOM 1430 C C . PHE A 1 178 ? 2.703 -11.829 -7.270 1.00 96.56 178 PHE A C 1
ATOM 1432 O O . PHE A 1 178 ? 2.234 -11.904 -8.405 1.00 96.56 178 PHE A O 1
ATOM 1439 N N . VAL A 1 179 ? 3.447 -10.782 -6.885 1.00 97.50 179 VAL A N 1
ATOM 1440 C CA . VAL A 1 179 ? 3.751 -9.641 -7.772 1.00 97.50 179 VAL A CA 1
ATOM 1441 C C . VAL A 1 179 ? 4.447 -10.091 -9.054 1.00 97.50 179 VAL A C 1
ATOM 1443 O O . VAL A 1 179 ? 4.098 -9.615 -10.133 1.00 97.50 179 VAL A O 1
ATOM 1446 N N . ILE A 1 180 ? 5.419 -11.002 -8.957 1.00 97.25 180 ILE A N 1
ATOM 1447 C CA . ILE A 1 180 ? 6.137 -11.524 -10.126 1.00 97.25 180 ILE A CA 1
ATOM 1448 C C . ILE A 1 180 ? 5.165 -12.238 -11.069 1.00 97.25 180 ILE A C 1
ATOM 1450 O O . ILE A 1 180 ? 5.167 -11.942 -12.261 1.00 97.25 180 ILE A O 1
ATOM 1454 N N . ASN A 1 181 ? 4.306 -13.115 -10.544 1.00 97.62 181 ASN A N 1
ATOM 1455 C CA . ASN A 1 181 ? 3.325 -13.847 -11.351 1.00 97.62 181 ASN A CA 1
ATOM 1456 C C . ASN A 1 181 ? 2.357 -12.898 -12.064 1.00 97.62 181 ASN A C 1
ATOM 1458 O O . ASN A 1 181 ? 2.188 -12.979 -13.276 1.00 97.62 181 ASN A O 1
ATOM 1462 N N . VAL A 1 182 ? 1.807 -11.931 -11.332 1.00 97.69 182 VAL A N 1
ATOM 1463 C CA . VAL A 1 182 ? 0.922 -10.903 -11.888 1.00 97.69 182 VAL A CA 1
ATOM 1464 C C . VAL A 1 182 ? 1.610 -10.107 -13.001 1.00 97.69 182 VAL A C 1
ATOM 1466 O O . VAL A 1 182 ? 1.011 -9.841 -14.038 1.00 97.69 182 VAL A O 1
ATOM 1469 N N . LEU A 1 183 ? 2.870 -9.705 -12.824 1.00 98.31 183 LEU A N 1
ATOM 1470 C CA . LEU A 1 183 ? 3.601 -8.961 -13.854 1.00 98.31 183 LEU A CA 1
ATOM 1471 C C . LEU A 1 183 ? 3.878 -9.819 -15.097 1.00 98.31 183 LEU A C 1
ATOM 1473 O O . LEU A 1 183 ? 3.773 -9.307 -16.212 1.00 98.31 183 LEU A O 1
ATOM 1477 N N . LEU A 1 184 ? 4.179 -11.109 -14.921 1.00 97.88 184 LEU A N 1
ATOM 1478 C CA . LEU A 1 184 ? 4.339 -12.058 -16.028 1.00 97.88 184 LEU A CA 1
ATOM 1479 C C . LEU A 1 184 ? 3.038 -12.224 -16.822 1.00 97.88 184 LEU A C 1
ATOM 1481 O O . LEU A 1 184 ? 3.071 -12.194 -18.047 1.00 97.88 184 LEU A O 1
ATOM 1485 N N . GLU A 1 185 ? 1.893 -12.304 -16.142 1.00 97.81 185 GLU A N 1
ATOM 1486 C CA . GLU A 1 185 ? 0.564 -12.332 -16.775 1.00 97.81 185 GLU A CA 1
ATOM 1487 C C . GLU A 1 185 ? 0.221 -11.030 -17.524 1.00 97.81 185 GLU A C 1
ATOM 1489 O O . GLU A 1 185 ? -0.666 -11.016 -18.376 1.00 97.81 185 GLU A O 1
ATOM 1494 N N . ASN A 1 186 ? 0.935 -9.935 -17.243 1.00 97.94 186 ASN A N 1
ATOM 1495 C CA . ASN A 1 186 ? 0.836 -8.658 -17.958 1.00 97.94 186 ASN A CA 1
ATOM 1496 C C . ASN A 1 186 ? 1.998 -8.444 -18.958 1.00 97.94 186 ASN A C 1
ATOM 1498 O O . ASN A 1 186 ? 2.301 -7.303 -19.325 1.00 97.94 186 ASN A O 1
ATOM 1502 N N . ASP A 1 187 ? 2.629 -9.536 -19.402 1.00 98.38 187 ASP A N 1
ATOM 1503 C CA . ASP A 1 187 ? 3.689 -9.617 -20.418 1.00 98.38 187 ASP A CA 1
ATOM 1504 C C . ASP A 1 187 ? 5.018 -8.926 -20.070 1.00 98.38 187 ASP A C 1
ATOM 1506 O O . ASP A 1 187 ? 5.833 -8.644 -20.955 1.00 98.38 187 ASP A O 1
ATOM 1510 N N . TYR A 1 188 ? 5.283 -8.638 -18.793 1.00 98.44 188 TYR A N 1
ATOM 1511 C CA . TYR A 1 188 ? 6.575 -8.069 -18.409 1.00 98.44 188 TYR A CA 1
ATOM 1512 C C . TYR A 1 188 ? 7.697 -9.110 -18.555 1.00 98.44 188 TYR A C 1
ATOM 1514 O O . TYR A 1 188 ? 7.594 -10.205 -17.999 1.00 98.44 188 TYR A O 1
ATOM 1522 N N . PRO A 1 189 ? 8.824 -8.779 -19.216 1.00 98.19 189 PRO A N 1
ATOM 1523 C CA . PRO A 1 189 ? 9.975 -9.670 -19.288 1.00 98.19 189 PRO A CA 1
ATOM 1524 C C . PRO A 1 189 ? 10.559 -9.951 -17.902 1.00 98.19 189 PRO A C 1
ATOM 1526 O O . PRO A 1 189 ? 10.789 -9.031 -17.116 1.00 98.19 189 PRO A O 1
ATOM 1529 N N . LEU A 1 190 ? 10.881 -11.214 -17.621 1.00 96.25 190 LEU A N 1
ATOM 1530 C CA . LEU A 1 190 ? 11.357 -11.649 -16.304 1.00 96.25 190 LEU A CA 1
ATOM 1531 C C . LEU A 1 190 ? 12.622 -10.903 -15.838 1.00 96.25 190 LEU A C 1
ATOM 1533 O O . LEU A 1 190 ? 12.719 -10.502 -14.678 1.00 96.25 190 LEU A O 1
ATOM 1537 N N . SER A 1 191 ? 13.570 -10.660 -16.748 1.00 96.88 191 SER A N 1
ATOM 1538 C CA . SER A 1 191 ? 14.776 -9.871 -16.462 1.00 96.88 191 SER A CA 1
ATOM 1539 C C . SER A 1 191 ? 14.434 -8.443 -16.032 1.00 96.88 191 SER A C 1
ATOM 1541 O O . SER A 1 191 ? 14.967 -7.955 -15.037 1.00 96.88 191 SER A O 1
ATOM 1543 N N . PHE A 1 192 ? 13.490 -7.809 -16.729 1.00 97.69 192 PHE A N 1
ATOM 1544 C CA . PHE A 1 192 ? 13.014 -6.462 -16.431 1.00 97.69 192 PHE A CA 1
ATOM 1545 C C . PHE A 1 19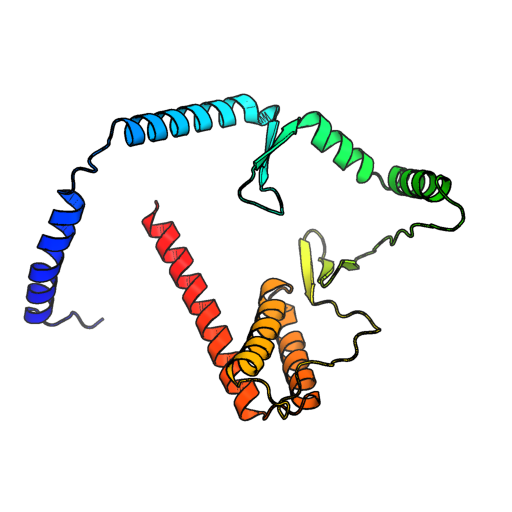2 ? 12.303 -6.399 -15.073 1.00 97.69 192 PHE A C 1
ATOM 1547 O O . PHE A 1 192 ? 12.504 -5.445 -14.319 1.00 97.69 192 PHE A O 1
ATOM 1554 N N . ILE A 1 193 ? 11.509 -7.420 -14.733 1.00 97.00 193 ILE A N 1
ATOM 1555 C CA . ILE A 1 193 ? 10.861 -7.541 -13.420 1.00 97.00 193 ILE A CA 1
ATOM 1556 C C . ILE A 1 193 ? 11.921 -7.580 -12.315 1.00 97.00 193 ILE A C 1
ATOM 1558 O O . ILE A 1 193 ? 11.928 -6.716 -11.436 1.00 97.00 193 ILE A O 1
ATOM 1562 N N . PHE A 1 194 ? 12.840 -8.549 -12.367 1.00 96.44 194 PHE A N 1
ATOM 1563 C CA . PHE A 1 194 ? 13.831 -8.739 -11.307 1.00 96.44 194 PHE A CA 1
ATOM 1564 C C . PHE A 1 194 ? 14.765 -7.543 -11.145 1.00 96.44 194 PHE A C 1
ATOM 1566 O O . PHE A 1 194 ? 15.059 -7.149 -10.015 1.00 96.44 194 PHE A O 1
ATOM 1573 N N . GLU A 1 195 ? 15.220 -6.943 -12.245 1.00 97.12 195 GLU A N 1
ATOM 1574 C CA . GLU A 1 195 ? 16.059 -5.746 -12.199 1.00 97.12 195 GLU A CA 1
ATOM 1575 C C . GLU A 1 195 ? 15.361 -4.611 -11.435 1.00 97.12 195 GLU A C 1
ATOM 1577 O O . GLU A 1 195 ? 15.922 -4.048 -10.489 1.00 97.12 195 GLU A O 1
ATOM 1582 N N . ASN A 1 196 ? 14.109 -4.313 -11.789 1.00 97.81 196 ASN A N 1
ATOM 1583 C CA . ASN A 1 196 ? 13.376 -3.190 -11.211 1.00 97.81 196 ASN A CA 1
ATOM 1584 C C . ASN A 1 196 ? 12.902 -3.451 -9.775 1.00 97.81 196 ASN A C 1
ATOM 1586 O O . ASN A 1 196 ? 12.950 -2.530 -8.955 1.00 97.81 196 ASN A O 1
ATOM 1590 N N . ILE A 1 197 ? 12.532 -4.690 -9.426 1.00 97.00 197 ILE A N 1
ATOM 1591 C CA . ILE A 1 197 ? 12.260 -5.072 -8.029 1.00 97.00 197 ILE A CA 1
ATOM 1592 C C . ILE A 1 197 ? 13.518 -4.864 -7.177 1.00 97.00 197 ILE A C 1
ATOM 1594 O O . ILE A 1 197 ? 13.468 -4.177 -6.154 1.00 97.00 197 ILE A O 1
ATOM 1598 N N . ASN A 1 198 ? 14.668 -5.382 -7.619 1.00 94.38 198 ASN A N 1
ATOM 1599 C CA . ASN A 1 198 ? 15.931 -5.249 -6.890 1.00 94.38 198 ASN A CA 1
ATOM 1600 C C . ASN A 1 198 ? 16.348 -3.784 -6.720 1.00 94.38 198 ASN A C 1
ATOM 1602 O O . ASN A 1 198 ? 16.765 -3.375 -5.633 1.00 94.38 198 ASN A O 1
ATOM 1606 N N . ASN A 1 199 ? 16.211 -2.976 -7.772 1.00 94.00 199 ASN A N 1
ATOM 1607 C CA . ASN A 1 199 ? 16.494 -1.544 -7.714 1.00 94.00 199 ASN A CA 1
ATOM 1608 C C . ASN A 1 199 ? 15.568 -0.830 -6.720 1.00 94.00 199 ASN A C 1
ATOM 1610 O O . ASN A 1 199 ? 16.038 -0.023 -5.913 1.00 94.00 199 ASN A O 1
ATOM 1614 N N . ARG A 1 200 ? 14.268 -1.159 -6.706 1.00 95.81 200 ARG A N 1
ATOM 1615 C CA . ARG A 1 200 ? 13.322 -0.560 -5.758 1.00 95.81 200 ARG A CA 1
ATOM 1616 C C . ARG A 1 200 ? 13.636 -0.937 -4.312 1.00 95.81 200 ARG A C 1
ATOM 1618 O O . ARG A 1 200 ? 13.696 -0.047 -3.465 1.00 95.81 200 ARG A O 1
ATOM 1625 N N . LEU A 1 201 ? 13.907 -2.211 -4.033 1.00 91.75 201 LEU A N 1
ATOM 1626 C CA . LEU A 1 201 ? 14.270 -2.679 -2.690 1.00 91.75 201 LEU A CA 1
ATOM 1627 C C . LEU A 1 201 ? 15.550 -2.003 -2.177 1.00 91.75 201 LEU A C 1
ATOM 1629 O O . LEU A 1 201 ? 15.578 -1.519 -1.042 1.00 91.75 201 LEU A O 1
ATOM 1633 N N . LYS A 1 202 ? 16.585 -1.880 -3.022 1.00 91.44 202 LYS A N 1
ATOM 1634 C CA . LYS A 1 202 ? 17.810 -1.131 -2.686 1.00 91.44 202 LYS A CA 1
ATOM 1635 C C . LYS A 1 202 ? 17.493 0.313 -2.298 1.00 91.44 202 LYS A C 1
ATOM 1637 O O . LYS A 1 202 ? 17.984 0.784 -1.272 1.00 91.44 202 LYS A O 1
ATOM 1642 N N . ASN A 1 203 ? 16.637 0.991 -3.061 1.00 90.44 203 ASN A N 1
ATOM 1643 C CA . ASN A 1 203 ? 16.239 2.371 -2.779 1.00 90.44 203 ASN A CA 1
ATOM 1644 C C . ASN A 1 203 ? 15.502 2.505 -1.438 1.00 90.44 203 ASN A C 1
ATOM 1646 O O . ASN A 1 203 ? 15.815 3.409 -0.663 1.00 90.44 203 ASN A O 1
ATOM 1650 N N . ILE A 1 204 ? 14.582 1.587 -1.124 1.00 88.06 204 ILE A N 1
ATOM 1651 C CA . ILE A 1 204 ? 13.864 1.565 0.162 1.00 88.06 204 ILE A CA 1
ATOM 1652 C C . ILE A 1 204 ? 14.846 1.385 1.330 1.00 88.06 204 ILE A C 1
ATOM 1654 O O . ILE A 1 204 ? 14.791 2.125 2.316 1.00 88.06 204 ILE A O 1
ATOM 1658 N N . ILE A 1 205 ? 15.786 0.441 1.213 1.00 85.62 205 ILE A N 1
ATOM 1659 C CA . ILE A 1 205 ? 16.802 0.181 2.245 1.00 85.62 205 ILE A CA 1
ATOM 1660 C C . ILE A 1 205 ? 17.702 1.408 2.444 1.00 85.62 205 ILE A C 1
ATOM 1662 O O . ILE A 1 205 ? 17.967 1.808 3.581 1.00 85.62 205 ILE A O 1
ATOM 1666 N N . MET A 1 206 ? 18.156 2.035 1.355 1.00 82.12 206 MET A N 1
ATOM 1667 C CA . MET A 1 206 ? 18.978 3.246 1.419 1.00 82.12 206 MET A CA 1
ATOM 1668 C C . MET A 1 206 ? 18.225 4.419 2.058 1.00 82.12 206 MET A C 1
ATOM 1670 O O . MET A 1 206 ? 18.797 5.127 2.889 1.00 82.12 206 MET A O 1
ATOM 1674 N N . ALA A 1 207 ? 16.946 4.607 1.727 1.00 80.00 207 ALA A N 1
ATOM 1675 C CA . ALA A 1 207 ? 16.113 5.655 2.311 1.00 80.00 207 ALA A CA 1
ATOM 1676 C C . ALA A 1 207 ? 15.927 5.469 3.827 1.00 80.00 207 ALA A C 1
ATOM 1678 O O . ALA A 1 207 ? 16.102 6.424 4.585 1.00 80.00 207 ALA A O 1
ATOM 1679 N N . ARG A 1 208 ? 15.673 4.236 4.292 1.00 76.75 208 ARG A N 1
ATOM 1680 C CA . ARG A 1 208 ? 15.568 3.928 5.733 1.00 76.75 208 ARG A CA 1
ATOM 1681 C C . ARG A 1 208 ? 16.858 4.240 6.497 1.00 76.75 208 ARG A C 1
ATOM 1683 O O . ARG A 1 208 ? 16.802 4.811 7.583 1.00 76.75 208 ARG A O 1
ATOM 1690 N N . ARG A 1 209 ? 18.024 3.925 5.921 1.00 70.00 209 ARG A N 1
ATOM 1691 C CA . ARG A 1 209 ? 19.330 4.237 6.536 1.00 70.00 209 ARG A CA 1
ATOM 1692 C C . ARG A 1 209 ? 19.589 5.742 6.635 1.00 70.00 209 ARG A C 1
ATOM 1694 O O . ARG A 1 209 ? 20.127 6.196 7.640 1.00 70.00 209 ARG A O 1
ATOM 1701 N N . ARG A 1 210 ? 19.175 6.521 5.629 1.00 59.75 210 ARG A N 1
ATOM 1702 C CA . ARG A 1 210 ? 19.262 7.991 5.671 1.00 59.75 210 ARG A CA 1
ATOM 1703 C C . ARG A 1 210 ? 18.343 8.591 6.737 1.00 59.75 210 ARG A C 1
ATOM 1705 O O . ARG A 1 210 ? 18.766 9.506 7.426 1.00 59.75 210 ARG A O 1
ATOM 1712 N N . GLY A 1 211 ? 17.138 8.048 6.925 1.00 48.78 211 GLY A N 1
ATOM 1713 C CA . GLY A 1 211 ? 16.219 8.485 7.984 1.00 48.78 211 GLY A CA 1
ATOM 1714 C C . GLY A 1 211 ? 16.785 8.303 9.397 1.00 48.78 211 GLY A C 1
ATOM 1715 O O . GLY A 1 211 ? 16.692 9.220 10.207 1.00 48.78 211 GLY A O 1
ATOM 1716 N N . LEU A 1 212 ? 17.445 7.169 9.679 1.00 40.75 212 LEU A N 1
ATOM 1717 C CA . LEU A 1 2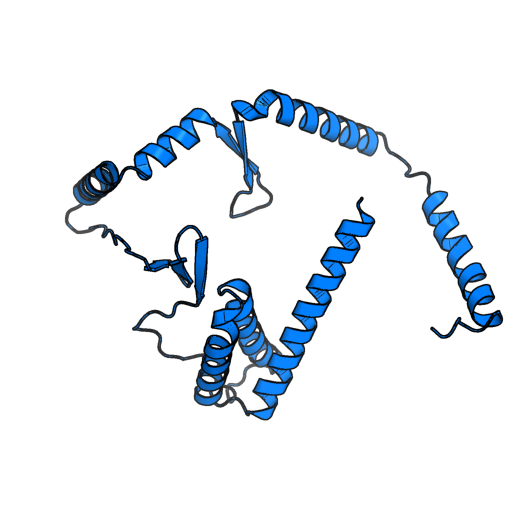12 ? 18.138 6.964 10.961 1.00 40.75 212 LEU A CA 1
ATOM 1718 C C . LEU A 1 212 ? 19.285 7.962 11.176 1.00 40.75 212 LEU A C 1
ATOM 1720 O O . LEU A 1 212 ? 19.445 8.476 12.277 1.00 40.75 212 LEU A O 1
ATOM 1724 N N . LEU A 1 213 ? 20.060 8.260 10.129 1.00 35.19 213 LEU A N 1
ATOM 1725 C CA . LEU A 1 213 ? 21.125 9.266 10.190 1.00 35.19 213 LEU A CA 1
ATOM 1726 C C . LEU A 1 213 ? 20.577 10.674 10.461 1.00 35.19 213 LEU A C 1
ATOM 1728 O O . LEU A 1 213 ? 21.184 11.413 11.225 1.00 35.19 213 LEU A O 1
ATOM 1732 N N . VAL A 1 214 ? 19.421 11.029 9.890 1.00 35.12 214 VAL A N 1
ATOM 1733 C CA . VAL A 1 214 ? 18.765 12.325 10.135 1.00 35.12 214 VAL A CA 1
ATOM 1734 C C . VAL A 1 214 ? 18.222 12.420 11.564 1.00 35.12 214 VAL A C 1
ATOM 1736 O O . VAL A 1 214 ? 18.325 13.479 12.168 1.00 35.12 214 VAL A O 1
ATOM 1739 N N . ILE A 1 215 ? 17.701 11.330 12.138 1.00 32.81 215 ILE A N 1
ATOM 1740 C CA . ILE A 1 215 ? 17.235 11.317 13.537 1.00 32.81 215 ILE A CA 1
ATOM 1741 C C . ILE A 1 215 ? 18.414 11.417 14.515 1.00 32.81 215 ILE A C 1
ATOM 1743 O O . ILE A 1 215 ? 18.327 12.165 15.479 1.00 32.81 215 ILE A O 1
ATOM 1747 N N . ILE A 1 216 ? 19.530 10.727 14.252 1.00 31.14 216 ILE A N 1
ATOM 1748 C CA . ILE A 1 216 ? 20.746 10.836 15.079 1.00 31.14 216 ILE A CA 1
ATOM 1749 C C . ILE A 1 216 ? 21.385 12.227 14.954 1.00 31.14 216 ILE A C 1
ATOM 1751 O O . ILE A 1 216 ? 21.947 12.719 15.919 1.00 31.14 216 ILE A O 1
ATOM 1755 N N . ALA A 1 217 ? 21.281 12.883 13.795 1.00 29.48 217 ALA A N 1
ATOM 1756 C CA . ALA A 1 217 ? 21.787 14.243 13.597 1.00 29.48 217 ALA A CA 1
ATOM 1757 C C . ALA A 1 217 ? 20.895 15.347 14.209 1.00 29.48 217 ALA A C 1
ATOM 1759 O O . ALA A 1 217 ? 21.282 16.513 14.187 1.00 29.48 217 ALA A O 1
ATOM 1760 N N . LEU A 1 218 ? 19.705 15.001 14.713 1.00 30.22 218 LEU A N 1
ATOM 1761 C CA . LEU A 1 218 ? 18.739 15.924 15.329 1.00 30.22 218 LEU A CA 1
ATOM 1762 C C . LEU A 1 218 ? 18.600 15.736 16.853 1.00 30.22 218 LEU A C 1
ATOM 1764 O O . LEU A 1 218 ? 17.743 16.378 17.463 1.00 30.22 218 LEU A O 1
ATOM 1768 N N . ILE A 1 219 ? 19.425 14.875 17.455 1.00 34.56 219 ILE A N 1
ATOM 1769 C CA . ILE A 1 219 ? 19.584 14.698 18.908 1.00 34.56 219 ILE A CA 1
ATOM 1770 C C . ILE A 1 219 ? 20.944 15.271 19.298 1.00 34.56 219 ILE A C 1
ATOM 1772 O O . ILE A 1 219 ? 20.988 16.005 20.309 1.00 34.56 219 ILE A O 1
#

Secondary structure (DSSP, 8-state):
--PPPHHHHHHHHHHHHHHHHHHHHS-----HHHHHHHHHHHHHHHHHHHTTTTEEEEE-SSSS-EEEEEHHHHHHHHHHHHSHHHHHHHHHHHHTT-TT--------SSEEEETTEEEEEETTEEEEEE---TT-------TTSSS-HHHHHHHHHHHHHHHHHHS-GGGHHHHHHHHHHHHHHTT--HHHHHHHHHHHHHHHHHHHHHHHHHHHTT-

InterPro domains:
  IPR058912 Helix-turn-helix domain, animal [PF26215] (139-198)